Protein AF-0000000074477119 (afdb_homodimer)

InterPro domains:
  IPR021661 TRF2-interacting telomeric protein/Rap1, C-terminal [PF11626] (69-153)
  IPR038104 TRF2-interacting telomeric protein/Rap1, C-terminal domain superfamily [G3DSA:1.10.10.2170] (106-157)

pLDDT: mean 84.11, std 21.46, range [28.11, 98.75]

Organism: Cyberlindnera jadinii (strain ATCC 18201 / CBS 1600 / BCRC 20928 / JCM 3617 / NBRC 0987 / NRRL Y-1542) (NCBI:txid983966)

Secondary structure (DSSP, 8-state):
-HHHHHHHHHHHHHHTT----GGGG--S--B-GGGGGSSSGGGHHHHHHHHHTT---GGGHHHHHHHIIIII-B-HHHHHHHHHHTTT-GGGHHHHHHHHHHH--SSPSSBTTB--HHHHHHHHHHHTT-HHHHHHHHHHH-HHHHHHHHHHHHGGG-/-HHHHHHHHHHHHHHTT--S-GGGG--S--B-GGGGGSSSGGGHHHHHHHHHTT---GGGHHHHHHHIIIII-B-HHHHHHHHHHTTT-GGGHHHHHHHHHHH--SSPSSBTTB--HHHHHHHHHHHTT-HHHHHHHHHHH-HHHHHHHHHHHHGGG-

Foldseek 3Di:
DVVQQLVLLLVLCVVVLVLDPLVNLDDPQFFAPLCVVDVVSLCLLVVLQVLLVVDAGSVCLVVSLVCCCPNNGTHSSNSSSQCLQLSRPSNCSSVQVNQCVVPVDVRDPLAARGHDPVLVVLLVVVVVPDPVSVVVNCVRHNDVSSVSNVVSNVVSVD/DVVQQLVLLLVCCVVVLVLPPLVVLDDPQFFAPLCVVDVVSLCLLVVLQVLLVVDAGSVCLVVSLVCCCPNNGTHSSNSSSQCLQLSRPSNCSSVQVNQCVVPVDVRDPLAARGHDPVLVVLLVVVVVPDPVSVVVNCVRHNDVSSVSNVVSNVVSVD

Solvent-accessible surface area (backbone atoms only — not comparable to full-atom values): 16432 Å² total; per-residue (Å²): 115,71,63,61,47,30,50,19,24,47,46,18,40,57,66,46,77,53,48,50,60,60,80,72,34,68,59,60,43,42,33,31,59,60,33,40,61,32,82,62,58,73,52,40,37,56,54,44,46,53,58,58,64,67,64,70,57,20,86,29,41,64,58,49,34,48,44,37,30,74,73,47,8,31,26,55,60,33,41,52,40,49,40,59,29,29,61,30,45,56,85,48,49,34,57,47,54,50,45,21,66,73,64,34,36,86,61,41,75,94,40,68,55,39,52,37,72,67,52,52,53,31,49,52,41,24,75,74,65,36,62,69,34,38,52,50,49,35,71,54,44,31,66,69,49,50,53,49,47,52,52,60,59,50,71,43,68,108,116,69,64,62,46,31,49,18,26,47,45,17,41,56,66,46,75,60,41,58,56,64,79,70,39,68,57,64,44,42,32,30,60,60,33,41,61,31,82,63,56,73,52,40,37,59,53,45,46,55,59,58,64,67,63,70,56,19,87,30,41,62,57,49,35,48,45,38,29,75,74,46,7,32,27,53,62,35,41,52,41,50,39,60,29,27,61,30,45,58,85,46,48,35,57,46,53,50,46,20,65,72,62,34,36,85,62,40,73,94,38,68,55,40,53,36,71,66,53,52,52,30,48,51,41,23,75,74,64,35,63,70,34,39,52,52,50,36,72,53,43,31,63,70,48,50,52,49,48,51,52,57,59,52,70,36,69,109

Structure (mmCIF, N/CA/C/O backbone):
data_AF-0000000074477119-model_v1
#
loop_
_entity.id
_entity.type
_entity.pdbx_description
1 polymer 'TRF2-interacting telomeric protein/Rap1 C-terminal domain-containing protein'
#
loop_
_atom_site.group_PDB
_atom_site.id
_atom_site.type_symbol
_atom_site.label_atom_id
_atom_site.label_alt_id
_atom_site.label_comp_id
_atom_site.label_asym_id
_atom_site.label_entity_id
_atom_site.label_seq_id
_atom_site.pdbx_PDB_ins_code
_atom_site.Cartn_x
_atom_site.Cartn_y
_atom_site.Cartn_z
_atom_site.occupancy
_atom_site.B_iso_or_equiv
_atom_site.auth_seq_id
_atom_site.auth_comp_id
_atom_site.auth_asym_id
_atom_site.auth_atom_id
_atom_site.pdbx_PDB_model_num
ATOM 1 N N . MET A 1 1 ? 17.062 -28.344 -11.5 1 28.52 1 MET A N 1
ATOM 2 C CA . MET A 1 1 ? 17.297 -27.094 -10.781 1 28.52 1 MET A CA 1
ATOM 3 C C . MET A 1 1 ? 15.984 -26.531 -10.227 1 28.52 1 MET A C 1
ATOM 5 O O . MET A 1 1 ? 15.969 -25.906 -9.164 1 28.52 1 MET A O 1
ATOM 9 N N . LEU A 1 2 ? 14.891 -26.828 -11.062 1 38.16 2 LEU A N 1
ATOM 10 C CA . LEU A 1 2 ? 13.516 -26.469 -10.711 1 38.16 2 LEU A CA 1
ATOM 11 C C . LEU A 1 2 ? 13.07 -27.188 -9.453 1 38.16 2 LEU A C 1
ATOM 13 O O . LEU A 1 2 ? 12.344 -26.625 -8.625 1 38.16 2 LEU A O 1
ATOM 17 N N . GLU A 1 3 ? 13.562 -28.375 -9.32 1 39.34 3 GLU A N 1
ATOM 18 C CA . GLU A 1 3 ? 13.109 -29.266 -8.258 1 39.34 3 GLU A CA 1
ATOM 19 C C . GLU A 1 3 ? 13.547 -28.75 -6.887 1 39.34 3 GLU A C 1
ATOM 21 O O . GLU A 1 3 ? 12.781 -28.797 -5.926 1 39.34 3 GLU A O 1
ATOM 26 N N . SER A 1 4 ? 14.781 -28.438 -6.863 1 42.06 4 SER A N 1
ATOM 27 C CA . SER A 1 4 ? 15.398 -28.141 -5.578 1 42.06 4 SER A CA 1
ATOM 28 C C . SER A 1 4 ? 14.867 -26.812 -5.016 1 42.06 4 SER A C 1
ATOM 30 O O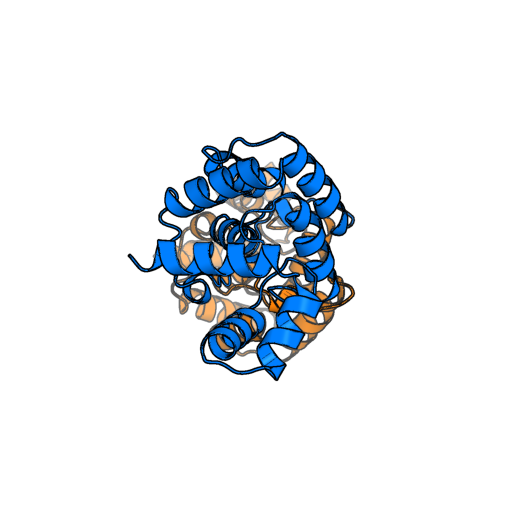 . SER A 1 4 ? 14.625 -26.703 -3.814 1 42.06 4 SER A O 1
ATOM 32 N N . GLN A 1 5 ? 14.672 -25.891 -5.871 1 39.31 5 GLN A N 1
ATOM 33 C CA . GLN A 1 5 ? 14.242 -24.578 -5.422 1 39.31 5 GLN A CA 1
ATOM 34 C C . GLN A 1 5 ? 12.781 -24.578 -5 1 39.31 5 GLN A C 1
ATOM 36 O O . GLN A 1 5 ? 12.406 -23.922 -4.023 1 39.31 5 GLN A O 1
ATOM 41 N N . ALA A 1 6 ? 11.969 -25.438 -5.691 1 41.75 6 ALA A N 1
ATOM 42 C CA . ALA A 1 6 ? 10.562 -25.625 -5.328 1 41.75 6 ALA A CA 1
ATOM 43 C C . ALA A 1 6 ? 10.43 -26.234 -3.936 1 41.75 6 ALA A C 1
ATOM 45 O O . ALA A 1 6 ? 9.609 -25.781 -3.133 1 41.75 6 ALA A O 1
ATOM 46 N N . ALA A 1 7 ? 11.25 -27.266 -3.734 1 43.31 7 ALA A N 1
ATOM 47 C CA . ALA A 1 7 ? 11.164 -27.922 -2.432 1 43.31 7 ALA A CA 1
ATOM 48 C C . ALA A 1 7 ? 11.453 -26.938 -1.303 1 43.31 7 ALA A C 1
ATOM 50 O O . ALA A 1 7 ? 10.781 -26.953 -0.266 1 43.31 7 ALA A O 1
ATOM 51 N N . ALA A 1 8 ? 12.461 -26.172 -1.535 1 41.69 8 ALA A N 1
ATOM 52 C CA . ALA A 1 8 ? 12.844 -25.188 -0.526 1 41.69 8 ALA A CA 1
ATOM 53 C C . ALA A 1 8 ? 11.75 -24.125 -0.358 1 41.69 8 ALA A C 1
ATOM 55 O O . ALA A 1 8 ? 11.461 -23.703 0.762 1 41.69 8 ALA A O 1
ATOM 56 N N . ALA A 1 9 ? 11.148 -23.766 -1.444 1 43.78 9 ALA A N 1
ATOM 57 C CA . ALA A 1 9 ? 10.023 -22.828 -1.396 1 43.78 9 ALA A CA 1
ATOM 58 C C . ALA A 1 9 ? 8.836 -23.438 -0.649 1 43.78 9 ALA A C 1
ATOM 60 O O . ALA A 1 9 ? 8.195 -22.766 0.162 1 43.78 9 ALA A O 1
ATOM 61 N N . VAL A 1 10 ? 8.602 -24.734 -0.891 1 45.72 10 VAL A N 1
ATOM 62 C CA . VAL A 1 10 ? 7.559 -25.469 -0.189 1 45.72 10 VAL A CA 1
ATOM 63 C C . VAL A 1 10 ? 7.875 -25.531 1.304 1 45.72 10 VAL A C 1
ATOM 65 O O . VAL A 1 10 ? 6.996 -25.312 2.141 1 45.72 10 VAL A O 1
ATOM 68 N N . ALA A 1 11 ? 9.07 -25.859 1.501 1 44.16 11 ALA A N 1
ATOM 69 C CA . ALA A 1 11 ? 9.477 -25.969 2.9 1 44.16 11 ALA A CA 1
ATOM 70 C C . ALA A 1 11 ? 9.391 -24.609 3.59 1 44.16 11 ALA A C 1
ATOM 72 O O . ALA A 1 11 ? 8.953 -24.5 4.738 1 44.16 11 ALA A O 1
ATOM 73 N N . ALA A 1 12 ? 9.867 -23.656 2.938 1 43.25 12 ALA A N 1
ATOM 74 C CA . ALA A 1 12 ? 9.797 -22.312 3.512 1 43.25 12 ALA A CA 1
ATOM 75 C C . ALA A 1 12 ? 8.352 -21.875 3.695 1 43.25 12 ALA A C 1
ATOM 77 O O . ALA A 1 12 ? 8 -21.281 4.723 1 43.25 12 ALA A O 1
ATOM 78 N N . ALA A 1 13 ? 7.484 -22.125 2.635 1 44.94 13 ALA A N 1
ATOM 79 C CA . ALA A 1 13 ? 6.055 -21.891 2.812 1 44.94 13 ALA A CA 1
ATOM 80 C C . ALA A 1 13 ? 5.5 -22.75 3.941 1 44.94 13 ALA A C 1
ATOM 82 O O . ALA A 1 13 ? 4.656 -22.297 4.719 1 44.94 13 ALA A O 1
ATOM 83 N N . SER A 1 14 ? 5.926 -24 3.992 1 40.66 14 SER A N 1
ATOM 84 C CA . SER A 1 14 ? 5.484 -24.891 5.059 1 40.66 14 SER A CA 1
ATOM 85 C C . SER A 1 14 ? 5.957 -24.391 6.422 1 40.66 14 SER A C 1
ATOM 87 O O . SER A 1 14 ? 5.254 -24.562 7.422 1 40.66 14 SER A O 1
ATOM 89 N N . ALA A 1 15 ? 7.207 -24.156 6.383 1 42 15 ALA A N 1
ATOM 90 C CA . ALA A 1 15 ? 7.699 -23.734 7.691 1 42 15 ALA A CA 1
ATOM 91 C C . ALA A 1 15 ? 7.023 -22.453 8.148 1 42 15 ALA A C 1
ATOM 93 O O . ALA A 1 15 ? 6.875 -22.219 9.352 1 42 15 ALA A O 1
ATOM 94 N N . SER A 1 16 ? 6.926 -21.531 7.25 1 40.97 16 SER A N 1
ATOM 95 C CA . SER A 1 16 ? 6.16 -20.344 7.625 1 40.97 16 SER A CA 1
ATOM 96 C C . SER A 1 16 ? 4.66 -20.641 7.629 1 40.97 16 SER A C 1
ATOM 98 O O . SER A 1 16 ? 4.156 -21.328 6.738 1 40.97 16 SER A O 1
ATOM 100 N N . ASN A 1 17 ? 4.184 -21.328 8.703 1 39.97 17 ASN A N 1
ATOM 101 C CA . ASN A 1 17 ? 2.762 -21.625 8.867 1 39.97 17 ASN A CA 1
ATOM 102 C C . ASN A 1 17 ? 1.923 -20.984 7.773 1 39.97 17 ASN A C 1
ATOM 104 O O . ASN A 1 17 ? 0.899 -20.359 8.062 1 39.97 17 ASN A O 1
ATOM 108 N N . ILE A 1 18 ? 2.514 -20.766 6.797 1 43.56 18 ILE A N 1
ATOM 109 C CA . ILE A 1 18 ? 1.783 -20.219 5.656 1 43.56 18 ILE A CA 1
ATOM 110 C C . ILE A 1 18 ? 0.722 -21.219 5.199 1 43.56 18 ILE A C 1
ATOM 112 O O . ILE A 1 18 ? 0.972 -22.047 4.312 1 43.56 18 ILE A O 1
ATOM 116 N N . HIS A 1 19 ? 0.303 -22.172 5.984 1 42 19 HIS A N 1
ATOM 117 C CA . HIS A 1 19 ? -0.813 -23.016 5.578 1 42 19 HIS A CA 1
ATOM 118 C C . HIS A 1 19 ? -1.958 -22.172 5.012 1 42 19 HIS A C 1
ATOM 120 O O . HIS A 1 19 ? -2.99 -22.016 5.664 1 42 19 HIS A O 1
ATOM 126 N N . PRO A 1 20 ? -1.733 -21.062 4.52 1 38.53 20 PRO A N 1
ATOM 127 C CA . PRO A 1 20 ? -2.93 -20.219 4.52 1 38.53 20 PRO A CA 1
ATOM 128 C C . PRO A 1 20 ? -4.031 -20.75 3.605 1 38.53 20 PRO A C 1
ATOM 130 O O . PRO A 1 20 ? -3.738 -21.359 2.572 1 38.53 20 PRO A O 1
ATOM 133 N N . ASN A 1 21 ? -5.125 -21.312 3.971 1 44.22 21 ASN A N 1
ATOM 134 C CA . ASN A 1 21 ? -6.242 -20.938 3.111 1 44.22 21 ASN A CA 1
ATOM 135 C C . ASN A 1 21 ? -5.941 -19.672 2.326 1 44.22 21 ASN A C 1
ATOM 137 O O . ASN A 1 21 ? -5.902 -18.578 2.896 1 44.22 21 ASN A O 1
ATOM 141 N N . ILE A 1 22 ? -5.098 -19.875 1.191 1 51.75 22 ILE A N 1
ATOM 142 C CA . ILE A 1 22 ? -4.641 -18.812 0.307 1 51.75 22 ILE A CA 1
ATOM 143 C C . ILE A 1 22 ? -5.637 -17.656 0.329 1 51.75 22 ILE A C 1
ATOM 145 O O . ILE A 1 22 ? -5.242 -16.5 0.371 1 51.75 22 ILE A O 1
ATOM 149 N N . GLU A 1 23 ? -6.938 -18.156 0.233 1 50.12 23 GLU A N 1
ATOM 150 C CA . GLU A 1 23 ? -7.938 -17.094 0.237 1 50.12 23 GLU A CA 1
ATOM 151 C C . GLU A 1 23 ? -7.816 -16.234 1.486 1 50.12 23 GLU A C 1
ATOM 153 O O . GLU A 1 23 ? -8.062 -15.023 1.437 1 50.12 23 GLU A O 1
ATOM 158 N N . ASN A 1 24 ? -7.301 -17 2.506 1 50.72 24 ASN A N 1
ATOM 159 C CA . ASN A 1 24 ? -7.195 -16.297 3.783 1 50.72 24 ASN A CA 1
ATOM 160 C C . ASN A 1 24 ? -5.973 -15.383 3.822 1 50.72 24 ASN A C 1
ATOM 162 O O . ASN A 1 24 ? -5.785 -14.633 4.781 1 50.72 24 ASN A O 1
ATOM 166 N N . GLN A 1 25 ? -5.238 -15.453 2.643 1 55.62 25 GLN A N 1
ATOM 167 C CA . GLN A 1 25 ? -4.008 -14.672 2.674 1 55.62 25 GLN A CA 1
ATOM 168 C C . GLN A 1 25 ? -4.168 -13.359 1.918 1 55.62 25 GLN A C 1
ATOM 170 O O . GLN A 1 25 ? -3.297 -12.492 1.977 1 55.62 25 GLN A O 1
ATOM 175 N N . LEU A 1 26 ? -5.309 -13.266 1.291 1 62.62 26 LEU A N 1
ATOM 176 C CA . LEU A 1 26 ? -5.512 -11.977 0.634 1 62.62 26 LEU A CA 1
ATOM 177 C C . LEU A 1 26 ? -5.574 -10.844 1.658 1 62.62 26 LEU A C 1
ATOM 179 O O . LEU A 1 26 ? -6.207 -10.984 2.707 1 62.62 26 LEU A O 1
ATOM 183 N N . THR A 1 27 ? -4.613 -10.023 1.557 1 75.62 27 THR A N 1
ATOM 184 C CA . THR A 1 27 ? -4.559 -8.883 2.463 1 75.62 27 THR A CA 1
ATOM 185 C C . THR A 1 27 ? -4.828 -7.582 1.71 1 75.62 27 THR A C 1
ATOM 187 O O . THR A 1 27 ? -4.578 -7.492 0.506 1 75.62 27 THR A O 1
ATOM 190 N N . ASP A 1 28 ? -5.402 -6.746 2.486 1 87.69 28 ASP A N 1
ATOM 191 C CA . ASP A 1 28 ? -5.605 -5.414 1.926 1 87.69 28 ASP A CA 1
ATOM 192 C C . ASP A 1 28 ? -4.371 -4.535 2.137 1 87.69 28 ASP A C 1
ATOM 194 O O . ASP A 1 28 ? -4.254 -3.467 1.535 1 87.69 28 ASP A O 1
ATOM 198 N N . ASP A 1 29 ? -3.428 -5.074 2.92 1 90.25 29 ASP A N 1
ATOM 199 C CA . ASP A 1 29 ? -2.17 -4.371 3.146 1 90.25 29 ASP A CA 1
ATOM 200 C C . ASP A 1 29 ? -1.085 -4.863 2.189 1 90.25 29 ASP A C 1
ATOM 202 O O . ASP A 1 29 ? -0.55 -5.961 2.361 1 90.25 29 ASP A O 1
ATOM 206 N N . LEU A 1 30 ? -0.78 -4.047 1.267 1 96.38 30 LEU A N 1
ATOM 207 C CA . LEU A 1 30 ? 0.032 -4.547 0.163 1 96.38 30 LEU A CA 1
ATOM 208 C C . LEU A 1 30 ? 1.459 -4.02 0.254 1 96.38 30 LEU A C 1
ATOM 210 O O . LEU A 1 30 ? 2.418 -4.781 0.126 1 96.38 30 LEU A O 1
ATOM 214 N N . VAL A 1 31 ? 1.533 -2.723 0.583 1 97.62 31 VAL A N 1
ATOM 215 C CA . VAL A 1 31 ? 2.852 -2.111 0.456 1 97.62 31 VAL A CA 1
ATOM 216 C C . VAL A 1 31 ? 3.055 -1.082 1.565 1 97.62 31 VAL A C 1
ATOM 218 O O . VAL A 1 31 ? 2.086 -0.594 2.152 1 97.62 31 VAL A O 1
ATOM 221 N N . THR A 1 32 ? 4.301 -0.834 1.839 1 96.88 32 THR A N 1
ATOM 222 C CA . THR A 1 32 ? 4.699 0.184 2.805 1 96.88 32 THR A CA 1
ATOM 223 C C . THR A 1 32 ? 5.156 1.455 2.096 1 96.88 32 THR A C 1
ATOM 225 O O . THR A 1 32 ? 5.148 1.522 0.865 1 96.88 32 THR A O 1
ATOM 228 N N . GLN A 1 33 ? 5.523 2.396 2.875 1 96.38 33 GLN A N 1
ATOM 229 C CA . GLN A 1 33 ? 6.066 3.648 2.355 1 96.38 33 GLN A CA 1
ATOM 230 C C . GLN A 1 33 ? 7.289 3.395 1.479 1 96.38 33 GLN A C 1
ATOM 232 O O . GLN A 1 33 ? 7.504 4.094 0.486 1 96.38 33 GLN A O 1
ATOM 237 N N . LYS A 1 34 ? 8.156 2.471 1.865 1 97.19 34 LYS A N 1
ATOM 238 C CA . LYS A 1 34 ? 9.367 2.113 1.134 1 97.19 34 LYS A CA 1
ATOM 239 C C . LYS A 1 34 ? 9.062 1.842 -0.337 1 97.19 34 LYS A C 1
ATOM 241 O O . LYS A 1 34 ? 9.859 2.184 -1.215 1 97.19 34 LYS A O 1
ATOM 246 N N . PHE A 1 35 ? 7.91 1.286 -0.611 1 98.38 35 PHE A N 1
ATOM 247 C CA . PHE A 1 35 ? 7.488 0.939 -1.963 1 98.38 35 PHE A CA 1
ATOM 248 C C . PHE A 1 35 ? 7.398 2.184 -2.838 1 98.38 35 PHE A C 1
ATOM 250 O O . PHE A 1 35 ? 7.742 2.143 -4.023 1 98.38 35 PHE A O 1
ATOM 257 N N . PHE A 1 36 ? 7.062 3.281 -2.279 1 97.56 36 PHE A N 1
ATOM 258 C CA . PHE A 1 36 ? 6.801 4.504 -3.029 1 97.56 36 PHE A CA 1
ATOM 259 C C . PHE A 1 36 ? 8.07 5.34 -3.16 1 97.56 36 PHE A C 1
ATOM 261 O O . PHE A 1 36 ? 8.047 6.418 -3.756 1 97.56 36 PHE A O 1
ATOM 268 N N . GLU A 1 37 ? 9.195 4.836 -2.629 1 97.81 37 GLU A N 1
ATOM 269 C CA . GLU A 1 37 ? 10.477 5.516 -2.799 1 97.81 37 GLU A CA 1
ATOM 270 C C . GLU A 1 37 ? 11.031 5.293 -4.199 1 97.81 37 GLU A C 1
ATOM 272 O O . GLU A 1 37 ? 11.945 6.004 -4.629 1 97.81 37 GLU A O 1
ATOM 277 N N . PHE A 1 38 ? 10.492 4.367 -4.863 1 97.75 38 PHE A N 1
ATOM 278 C CA . PHE A 1 38 ? 10.969 4.078 -6.211 1 97.75 38 PHE A CA 1
ATOM 279 C C . PHE A 1 38 ? 10.352 5.031 -7.223 1 97.75 38 PHE A C 1
ATOM 281 O O . PHE A 1 38 ? 9.125 5.129 -7.32 1 97.75 38 PHE A O 1
ATOM 288 N N . HIS A 1 39 ? 11.242 5.676 -7.996 1 94.69 39 HIS A N 1
ATOM 289 C CA . HIS A 1 39 ? 10.812 6.652 -8.984 1 94.69 39 HIS A CA 1
ATOM 290 C C . HIS A 1 39 ? 11.609 6.523 -10.281 1 94.69 39 HIS A C 1
ATOM 292 O O . HIS A 1 39 ? 12.828 6.719 -10.281 1 94.69 39 HIS A O 1
ATOM 298 N N . PRO A 1 40 ? 10.828 6.188 -11.359 1 95.44 40 PRO A N 1
ATOM 299 C CA . PRO A 1 40 ? 9.422 5.816 -11.469 1 95.44 40 PRO A CA 1
ATOM 300 C C . PRO A 1 40 ? 9.078 4.539 -10.711 1 95.44 40 PRO A C 1
ATOM 302 O O . PRO A 1 40 ? 9.961 3.713 -10.453 1 95.44 40 PRO A O 1
ATOM 305 N N . LEU A 1 41 ? 7.801 4.383 -10.289 1 96.44 41 LEU A N 1
ATOM 306 C CA . LEU A 1 41 ? 7.371 3.324 -9.383 1 96.44 41 LEU A CA 1
ATOM 307 C C . LEU A 1 41 ? 7.754 1.952 -9.922 1 96.44 41 LEU A C 1
ATOM 309 O O . LEU A 1 41 ? 8.094 1.048 -9.156 1 96.44 41 LEU A O 1
ATOM 313 N N . ASN A 1 42 ? 7.734 1.803 -11.219 1 96.81 42 ASN A N 1
ATOM 314 C CA . ASN A 1 42 ? 7.984 0.5 -11.828 1 96.81 42 ASN A CA 1
ATOM 315 C C . ASN A 1 42 ? 9.422 0.046 -11.609 1 96.81 42 ASN A C 1
ATOM 317 O O . ASN A 1 42 ? 9.75 -1.122 -11.828 1 96.81 42 ASN A O 1
ATOM 321 N N . THR A 1 43 ? 10.328 0.931 -11.141 1 98.38 43 THR A N 1
ATOM 322 C CA . THR A 1 43 ? 11.711 0.542 -10.891 1 98.38 43 THR A CA 1
ATOM 323 C C . THR A 1 43 ? 11.805 -0.393 -9.688 1 98.38 43 THR A C 1
ATOM 325 O O . THR A 1 43 ? 12.836 -1.024 -9.469 1 98.38 43 THR A O 1
ATOM 328 N N . VAL A 1 44 ? 10.703 -0.514 -8.906 1 98.69 44 VAL A N 1
ATOM 329 C CA . VAL A 1 44 ? 10.688 -1.477 -7.809 1 98.69 44 VAL A CA 1
ATOM 330 C C . VAL A 1 44 ? 10.891 -2.887 -8.359 1 98.69 44 VAL A C 1
ATOM 332 O O . VAL A 1 44 ? 11.453 -3.748 -7.676 1 98.69 44 VAL A O 1
ATOM 335 N N . VAL A 1 45 ? 10.469 -3.125 -9.609 1 98.75 45 VAL A N 1
ATOM 336 C CA . VAL A 1 45 ? 10.594 -4.434 -10.242 1 98.75 45 VAL A CA 1
ATOM 337 C C . VAL A 1 45 ? 12.07 -4.801 -10.375 1 98.75 45 VAL A C 1
ATOM 339 O O . VAL A 1 45 ? 12.453 -5.953 -10.141 1 98.75 45 VAL A O 1
ATOM 342 N N . ASP A 1 4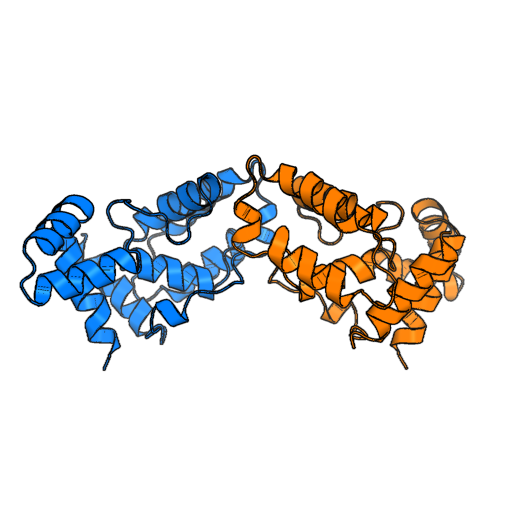6 ? 12.906 -3.812 -10.68 1 98.62 46 ASP A N 1
ATOM 343 C CA . ASP A 1 46 ? 14.344 -4.039 -10.75 1 98.62 46 ASP A CA 1
ATOM 344 C C . ASP A 1 46 ? 14.906 -4.426 -9.383 1 98.62 46 ASP A C 1
ATOM 346 O O . ASP A 1 46 ? 15.742 -5.32 -9.281 1 98.62 46 ASP A O 1
ATOM 350 N N . LYS A 1 47 ? 14.453 -3.709 -8.352 1 98.62 47 LYS A N 1
ATOM 351 C CA . LYS A 1 47 ? 14.875 -4.035 -6.996 1 98.62 47 LYS A CA 1
ATOM 352 C C . LYS A 1 47 ? 14.469 -5.457 -6.621 1 98.62 47 LYS A C 1
ATOM 354 O O . LYS A 1 47 ? 15.258 -6.191 -6.016 1 98.62 47 LYS A O 1
ATOM 359 N N . ILE A 1 48 ? 13.266 -5.891 -7.023 1 98.38 48 ILE A N 1
ATOM 360 C CA . ILE A 1 48 ? 12.766 -7.219 -6.707 1 98.38 48 ILE A CA 1
ATOM 361 C C . ILE A 1 48 ? 13.547 -8.273 -7.488 1 98.38 48 ILE A C 1
ATOM 363 O O . ILE A 1 48 ? 13.867 -9.336 -6.961 1 98.38 48 ILE A O 1
ATOM 367 N N . ARG A 1 49 ? 13.914 -7.949 -8.711 1 97.94 49 ARG A N 1
ATOM 368 C CA . ARG A 1 49 ? 14.766 -8.844 -9.484 1 97.94 49 ARG A CA 1
ATOM 369 C C . ARG A 1 49 ? 16.109 -9.055 -8.789 1 97.94 49 ARG A C 1
ATOM 371 O O . ARG A 1 49 ? 16.609 -10.172 -8.727 1 97.94 49 ARG A O 1
ATOM 378 N N . GLU A 1 50 ? 16.625 -7.984 -8.289 1 97.88 50 GLU A N 1
ATOM 379 C CA . GLU A 1 50 ? 17.875 -8.062 -7.543 1 97.88 50 GLU A CA 1
ATOM 380 C C . GLU A 1 50 ? 17.734 -8.938 -6.301 1 97.88 50 GLU A C 1
ATOM 382 O O . GLU A 1 50 ? 18.594 -9.766 -6.016 1 97.88 50 GLU A O 1
ATOM 387 N N . ILE A 1 51 ? 16.641 -8.742 -5.539 1 96.94 51 ILE A N 1
ATOM 388 C CA . ILE A 1 51 ? 16.406 -9.477 -4.301 1 96.94 51 ILE A CA 1
ATOM 389 C C . ILE A 1 51 ? 16.281 -10.969 -4.594 1 96.94 51 ILE A C 1
ATOM 391 O O . ILE A 1 51 ? 16.938 -11.789 -3.943 1 96.94 51 ILE A O 1
ATOM 395 N N . VAL A 1 52 ? 15.484 -11.289 -5.578 1 94.75 52 VAL A N 1
ATOM 396 C CA . VAL A 1 52 ? 15.227 -12.688 -5.902 1 94.75 52 VAL A CA 1
ATOM 397 C C . VAL A 1 52 ? 16.5 -13.336 -6.43 1 94.75 52 VAL A C 1
ATOM 399 O O . VAL A 1 52 ? 16.672 -14.555 -6.316 1 94.75 52 VAL A O 1
ATOM 402 N N . GLY A 1 53 ? 17.391 -12.539 -6.957 1 93 53 GLY A N 1
ATOM 403 C CA . GLY A 1 53 ? 18.641 -13.031 -7.52 1 93 53 GLY A CA 1
ATOM 404 C C . GLY A 1 53 ? 19.656 -13.414 -6.465 1 93 53 GLY A C 1
ATOM 405 O O . GLY A 1 53 ? 20.672 -14.039 -6.777 1 93 53 GLY A O 1
ATOM 406 N N . ARG A 1 54 ? 19.516 -13.039 -5.164 1 90.31 54 ARG A N 1
ATOM 407 C CA . ARG A 1 54 ? 20.453 -13.344 -4.082 1 90.31 54 ARG A CA 1
ATOM 408 C C . ARG A 1 54 ? 20.422 -14.836 -3.742 1 90.31 54 ARG A C 1
ATOM 410 O O . ARG A 1 54 ? 21.266 -15.312 -2.98 1 90.31 54 ARG A O 1
ATOM 417 N N . ASN A 1 55 ? 19.812 -15.664 -4.426 1 73.19 55 ASN A N 1
ATOM 418 C CA . ASN A 1 55 ? 19.75 -17.109 -4.254 1 73.19 55 ASN A CA 1
ATOM 419 C C . ASN A 1 55 ? 19.375 -17.5 -2.826 1 73.19 55 ASN A C 1
ATOM 421 O O . ASN A 1 55 ? 20.234 -17.891 -2.039 1 73.19 55 ASN A O 1
ATOM 425 N N . PHE A 1 56 ? 18.234 -17.312 -2.479 1 68.81 56 PHE A N 1
ATOM 426 C CA . PHE A 1 56 ? 17.734 -17.703 -1.164 1 68.81 56 PHE A CA 1
ATOM 427 C C . PHE A 1 56 ? 17.5 -19.203 -1.104 1 68.81 56 PHE A C 1
ATOM 429 O O . PHE A 1 56 ? 17.016 -19.797 -2.072 1 68.81 56 PHE A O 1
ATOM 436 N N . ALA A 1 57 ? 18.25 -19.844 -0.175 1 57.34 57 ALA A N 1
ATOM 437 C CA . ALA A 1 57 ? 17.906 -21.234 0.041 1 57.34 57 ALA A CA 1
ATOM 438 C C . ALA A 1 57 ? 16.484 -21.359 0.598 1 57.34 57 ALA A C 1
ATOM 440 O O . ALA A 1 57 ? 15.945 -20.406 1.16 1 57.34 57 ALA A O 1
ATOM 441 N N . SER A 1 58 ? 15.625 -22.406 0.196 1 53.44 58 SER A N 1
ATOM 442 C CA . SER A 1 58 ? 14.227 -22.672 0.529 1 53.44 58 SER A CA 1
ATOM 443 C C . SER A 1 58 ? 13.93 -22.312 1.98 1 53.44 58 SER A C 1
ATOM 445 O O . SER A 1 58 ? 12.883 -21.734 2.277 1 53.44 58 SER A O 1
ATOM 447 N N . GLU A 1 59 ? 14.977 -22.688 2.908 1 53.5 59 GLU A N 1
ATOM 448 C CA . GLU A 1 59 ? 14.867 -22.453 4.344 1 53.5 59 GLU A CA 1
ATOM 449 C C . GLU A 1 59 ? 14.891 -20.953 4.66 1 53.5 59 GLU A C 1
ATOM 451 O O . GLU A 1 59 ? 14.555 -20.547 5.773 1 53.5 59 GLU A O 1
ATOM 456 N N . GLU A 1 60 ? 14.992 -20.266 3.473 1 67.81 60 GLU A N 1
ATOM 457 C CA . GLU A 1 60 ? 15.281 -18.844 3.734 1 67.81 60 GLU A CA 1
ATOM 458 C C . GLU A 1 60 ? 14.156 -17.953 3.229 1 67.81 60 GLU A C 1
ATOM 460 O O . GLU A 1 60 ? 14.398 -16.828 2.787 1 67.81 60 GLU A O 1
ATOM 465 N N . ALA A 1 61 ? 12.906 -18.562 3.244 1 76.19 61 ALA A N 1
ATOM 466 C CA . ALA A 1 61 ? 11.719 -17.797 2.863 1 76.19 61 ALA A CA 1
ATOM 467 C C . ALA A 1 61 ? 11.578 -16.547 3.73 1 76.19 61 ALA A C 1
ATOM 469 O O . ALA A 1 61 ? 11.227 -15.477 3.23 1 76.19 61 ALA A O 1
ATOM 470 N N . GLU A 1 62 ? 12 -16.75 4.926 1 85.19 62 GLU A N 1
ATOM 471 C CA . GLU A 1 62 ? 11.891 -15.617 5.84 1 85.19 62 GLU A CA 1
ATOM 472 C C . GLU A 1 62 ? 12.828 -14.484 5.438 1 85.19 62 GLU A C 1
ATOM 474 O O . GLU A 1 62 ? 12.461 -13.312 5.512 1 85.19 62 GLU A O 1
ATOM 479 N N . GLU A 1 63 ? 13.992 -14.898 5 1 90.44 63 GLU A N 1
ATOM 480 C CA . GLU A 1 63 ? 14.945 -13.891 4.559 1 90.44 63 GLU A CA 1
ATOM 481 C C . GLU A 1 63 ? 14.445 -13.156 3.316 1 90.44 63 GLU A C 1
ATOM 483 O O . GLU A 1 63 ? 14.594 -11.938 3.207 1 90.44 63 GLU A O 1
ATOM 488 N N . LEU A 1 64 ? 13.836 -13.906 2.457 1 93.12 64 LEU A N 1
ATOM 489 C CA . LEU A 1 64 ? 13.281 -13.312 1.247 1 93.12 64 LEU A CA 1
ATOM 490 C C . LEU A 1 64 ? 12.141 -12.352 1.588 1 93.12 64 LEU A C 1
ATOM 492 O O . LEU A 1 64 ? 12.117 -11.219 1.114 1 93.12 64 LEU A O 1
ATOM 496 N N . ILE A 1 65 ? 11.273 -12.828 2.451 1 94.06 65 ILE A N 1
ATOM 497 C CA . ILE A 1 65 ? 10.117 -12.031 2.85 1 94.06 65 ILE A CA 1
ATOM 498 C C . ILE A 1 65 ? 10.586 -10.75 3.533 1 94.06 65 ILE A C 1
ATOM 500 O O . ILE A 1 65 ? 10.062 -9.664 3.262 1 94.06 65 ILE A O 1
ATOM 504 N N . ASN A 1 66 ? 11.578 -10.891 4.332 1 95 66 ASN A N 1
ATOM 505 C CA . ASN A 1 66 ? 12.125 -9.727 5.016 1 95 66 ASN A CA 1
ATOM 506 C C . ASN A 1 66 ? 12.781 -8.758 4.039 1 95 66 ASN A C 1
ATOM 508 O O . ASN A 1 66 ? 12.672 -7.539 4.191 1 95 66 ASN A O 1
ATOM 512 N N . ALA A 1 67 ? 13.477 -9.328 3.078 1 95.88 67 ALA A N 1
ATOM 513 C CA . ALA A 1 67 ? 14.109 -8.484 2.072 1 95.88 67 ALA A CA 1
ATOM 514 C C . ALA A 1 67 ? 13.07 -7.75 1.23 1 95.88 67 ALA A C 1
ATOM 516 O O . ALA A 1 67 ? 13.211 -6.551 0.968 1 95.88 67 ALA A O 1
ATOM 517 N N . LEU A 1 68 ? 12.023 -8.453 0.831 1 97.56 68 LEU A N 1
ATOM 518 C CA . LEU A 1 68 ? 10.945 -7.82 0.081 1 97.56 68 LEU A CA 1
ATOM 519 C C . LEU A 1 68 ? 10.312 -6.699 0.89 1 97.56 68 LEU A C 1
ATOM 521 O O . LEU A 1 68 ? 10.023 -5.625 0.354 1 97.56 68 LEU A O 1
ATOM 525 N N . TYR A 1 69 ? 10.156 -6.941 2.125 1 96.94 69 TYR A N 1
ATOM 526 C CA . TYR A 1 69 ? 9.539 -5.965 3.018 1 96.94 69 TYR A CA 1
ATOM 527 C C . TYR A 1 69 ? 10.453 -4.758 3.213 1 96.94 69 TYR A C 1
ATOM 529 O O . TYR A 1 69 ? 10.047 -3.621 2.963 1 96.94 69 TYR A O 1
ATOM 537 N N . SER A 1 70 ? 11.703 -5 3.557 1 97.56 70 SER A N 1
ATOM 538 C CA . SER A 1 70 ? 12.586 -3.93 4.004 1 97.56 70 SER A CA 1
ATOM 539 C C . SER A 1 70 ? 13.195 -3.182 2.82 1 97.56 70 SER A C 1
ATOM 541 O O . SER A 1 70 ? 13.484 -1.988 2.916 1 97.56 70 SER A O 1
ATOM 543 N N . GLU A 1 71 ? 13.352 -3.875 1.702 1 98.12 71 GLU A N 1
ATOM 544 C CA . GLU A 1 71 ? 14.094 -3.244 0.616 1 98.12 71 GLU A CA 1
ATOM 545 C C . GLU A 1 71 ? 13.164 -2.811 -0.512 1 98.12 71 GLU A C 1
ATOM 547 O O . GLU A 1 71 ? 13.469 -1.871 -1.25 1 98.12 71 GLU A O 1
ATOM 552 N N . ALA A 1 72 ? 11.961 -3.486 -0.614 1 98.5 72 ALA A N 1
ATOM 553 C CA . ALA A 1 72 ? 11.086 -3.162 -1.736 1 98.5 72 ALA A CA 1
ATOM 554 C C . ALA A 1 72 ? 9.734 -2.654 -1.246 1 98.5 72 ALA A C 1
ATOM 556 O O . ALA A 1 72 ? 8.914 -2.174 -2.039 1 98.5 72 ALA A O 1
ATOM 557 N N . GLY A 1 73 ? 9.461 -2.783 0.032 1 98.06 73 GLY A N 1
ATOM 558 C CA . GLY A 1 73 ? 8.242 -2.238 0.6 1 98.06 73 GLY A CA 1
ATOM 559 C C . GLY A 1 73 ? 7.039 -3.15 0.422 1 98.06 73 GLY A C 1
ATOM 560 O O . GLY A 1 73 ? 5.895 -2.699 0.486 1 98.06 73 GLY A O 1
ATOM 561 N N . ILE A 1 74 ? 7.301 -4.406 0.12 1 97.81 74 ILE A N 1
ATOM 562 C CA . ILE A 1 74 ? 6.23 -5.391 0.031 1 97.81 74 ILE A CA 1
ATOM 563 C C . ILE A 1 74 ? 5.879 -5.898 1.429 1 97.81 74 ILE A C 1
ATOM 565 O O . ILE A 1 74 ? 6.746 -6.387 2.154 1 97.81 74 ILE A O 1
ATOM 569 N N . GLN A 1 75 ? 4.609 -5.734 1.804 1 95.94 75 GLN A N 1
ATOM 570 C CA . GLN A 1 75 ? 4.195 -6.238 3.109 1 95.94 75 GLN A CA 1
ATOM 571 C C . GLN A 1 75 ? 4.438 -7.738 3.225 1 95.94 75 GLN A C 1
ATOM 573 O O . GLN A 1 75 ? 4.32 -8.469 2.24 1 95.94 75 GLN A O 1
ATOM 578 N N . LYS A 1 76 ? 4.699 -8.18 4.402 1 93.19 76 LYS A N 1
ATOM 579 C CA . LYS A 1 76 ? 5.102 -9.57 4.613 1 93.19 76 LYS A CA 1
ATOM 580 C C . LYS A 1 76 ? 3.994 -10.531 4.184 1 93.19 76 LYS A C 1
ATOM 582 O O . LYS A 1 76 ? 4.246 -11.492 3.457 1 93.19 76 LYS A O 1
ATOM 587 N N . LYS A 1 77 ? 2.76 -10.211 4.609 1 92.31 77 LYS A N 1
ATOM 588 C CA . LYS A 1 77 ? 1.65 -11.078 4.242 1 92.31 77 LYS A CA 1
ATOM 589 C C . LYS A 1 77 ? 1.434 -11.086 2.73 1 92.31 77 LYS A C 1
ATOM 591 O O . LYS A 1 77 ? 1.093 -12.117 2.152 1 92.31 77 LYS A O 1
ATOM 596 N N . PHE A 1 78 ? 1.597 -9.945 2.09 1 95.06 78 PHE A N 1
ATOM 597 C CA . PHE A 1 78 ? 1.479 -9.875 0.639 1 95.06 78 PHE A CA 1
ATOM 598 C C . PHE A 1 78 ? 2.598 -10.656 -0.036 1 95.06 78 PHE A C 1
ATOM 600 O O . PHE A 1 78 ? 2.363 -11.367 -1.016 1 95.06 78 PHE A O 1
ATOM 607 N N . GLY A 1 79 ? 3.779 -10.531 0.47 1 94.62 79 GLY A N 1
ATOM 608 C CA . GLY A 1 79 ? 4.891 -11.328 -0.039 1 94.62 79 GLY A CA 1
ATOM 609 C C . GLY A 1 79 ? 4.645 -12.82 0.045 1 94.62 79 GLY A C 1
ATOM 610 O O . GLY A 1 79 ? 4.926 -13.555 -0.904 1 94.62 79 GLY A O 1
ATOM 611 N N . MET A 1 80 ? 4.137 -13.203 1.199 1 92.56 80 MET A N 1
ATOM 612 C CA . MET A 1 80 ? 3.818 -14.617 1.373 1 92.56 80 MET A CA 1
ATOM 613 C C . MET A 1 80 ? 2.768 -15.07 0.363 1 92.56 80 MET A C 1
ATOM 615 O O . MET A 1 80 ? 2.867 -16.156 -0.2 1 92.56 80 MET A O 1
ATOM 619 N N . PHE A 1 81 ? 1.814 -14.227 0.146 1 93.19 81 PHE A N 1
ATOM 620 C CA . PHE A 1 81 ? 0.764 -14.523 -0.821 1 93.19 81 PHE A CA 1
ATOM 621 C C . PHE A 1 81 ? 1.343 -14.664 -2.225 1 93.19 81 PHE A C 1
ATOM 623 O O . PHE A 1 81 ? 0.976 -15.57 -2.967 1 93.19 81 PHE A O 1
ATOM 630 N N . ILE A 1 82 ? 2.258 -13.758 -2.541 1 95.56 82 ILE A N 1
ATOM 631 C CA . ILE A 1 82 ? 2.887 -13.789 -3.855 1 95.56 82 ILE A CA 1
ATOM 632 C C . ILE A 1 82 ? 3.66 -15.094 -4.027 1 95.56 82 ILE A C 1
ATOM 634 O O . ILE A 1 82 ? 3.539 -15.766 -5.051 1 95.56 82 ILE A O 1
ATOM 638 N N . ILE A 1 83 ? 4.395 -15.406 -3.033 1 92.06 83 ILE A N 1
ATOM 639 C CA . ILE A 1 83 ? 5.203 -16.625 -3.086 1 92.06 83 ILE A CA 1
ATOM 640 C C . ILE A 1 83 ? 4.301 -17.844 -3.264 1 92.06 83 ILE A C 1
ATOM 642 O O . ILE A 1 83 ? 4.59 -18.719 -4.07 1 92.06 83 ILE A O 1
ATOM 646 N N . ALA A 1 84 ? 3.191 -17.875 -2.566 1 90.31 84 ALA A N 1
ATOM 647 C CA . ALA A 1 84 ? 2.24 -18.969 -2.699 1 90.31 84 ALA A CA 1
ATOM 648 C C . ALA A 1 84 ? 1.64 -19.016 -4.102 1 90.31 84 ALA A C 1
ATOM 650 O O . ALA A 1 84 ? 1.449 -20.094 -4.672 1 90.31 84 ALA A O 1
ATOM 651 N N . SER A 1 85 ? 1.383 -17.859 -4.668 1 94.5 85 SER A N 1
ATOM 652 C CA . SER A 1 85 ? 0.745 -17.766 -5.973 1 94.5 85 SER A CA 1
ATOM 653 C C . SER A 1 85 ? 1.666 -18.266 -7.078 1 94.5 85 SER A C 1
ATOM 655 O O . SER A 1 85 ? 1.199 -18.688 -8.141 1 94.5 85 SER A O 1
ATOM 657 N N . VAL A 1 86 ? 2.959 -18.203 -6.801 1 94.56 86 VAL A N 1
ATOM 658 C CA . VAL A 1 86 ? 3.896 -18.656 -7.824 1 94.56 86 VAL A CA 1
ATOM 659 C C . VAL A 1 86 ? 4.457 -20.016 -7.449 1 94.56 86 VAL A C 1
ATOM 661 O O . VAL A 1 86 ? 5.461 -20.469 -8.016 1 94.56 86 VAL A O 1
ATOM 664 N N . CYS A 1 87 ? 3.922 -20.641 -6.426 1 90.75 87 CYS A N 1
ATOM 665 C CA . CYS A 1 87 ? 4.297 -21.969 -5.961 1 90.75 87 CYS A CA 1
ATOM 666 C C . CYS A 1 87 ? 5.797 -22.047 -5.688 1 90.75 87 CYS A C 1
ATOM 668 O O . CYS A 1 87 ? 6.445 -23.031 -6.055 1 90.75 87 CYS A O 1
ATOM 670 N N . GLY A 1 88 ? 6.367 -20.938 -5.199 1 88.38 88 GLY A N 1
ATOM 671 C CA . GLY A 1 88 ? 7.758 -20.922 -4.777 1 88.38 88 GLY A CA 1
ATOM 672 C C . GLY A 1 88 ? 8.719 -20.594 -5.906 1 88.38 88 GLY A C 1
ATOM 673 O O . GLY A 1 88 ? 9.93 -20.484 -5.688 1 88.38 88 GLY A O 1
ATOM 674 N N . ASP A 1 89 ? 8.234 -20.406 -7.137 1 91.25 89 ASP A N 1
ATOM 675 C CA . ASP A 1 89 ? 9.102 -19.969 -8.227 1 91.25 89 ASP A CA 1
ATOM 676 C C . ASP A 1 89 ? 9.383 -18.469 -8.133 1 91.25 89 ASP A C 1
ATOM 678 O O . ASP A 1 89 ? 8.68 -17.656 -8.734 1 91.25 89 ASP A O 1
ATOM 682 N N . LEU A 1 90 ? 10.43 -18.141 -7.449 1 92.62 90 LEU A N 1
ATOM 683 C CA . LEU A 1 90 ? 10.734 -16.766 -7.102 1 92.62 90 LEU A CA 1
ATOM 684 C C . LEU A 1 90 ? 11.031 -15.938 -8.352 1 92.62 90 LEU A C 1
ATOM 686 O O . LEU A 1 90 ? 10.906 -14.711 -8.336 1 92.62 90 LEU A O 1
ATOM 690 N N . THR A 1 91 ? 11.422 -16.609 -9.453 1 93.94 91 THR A N 1
ATOM 691 C CA . THR A 1 91 ? 11.781 -15.898 -10.68 1 93.94 91 THR A CA 1
ATOM 692 C C . THR A 1 91 ? 10.555 -15.234 -11.297 1 93.94 91 THR A C 1
ATOM 694 O O . THR A 1 91 ? 10.68 -14.375 -12.164 1 93.94 91 THR A O 1
ATOM 697 N N . LEU A 1 92 ? 9.367 -15.602 -10.82 1 96.44 92 LEU A N 1
ATOM 698 C CA . LEU A 1 92 ? 8.125 -15.062 -11.359 1 96.44 92 LEU A CA 1
ATOM 699 C C . LEU A 1 92 ? 7.664 -13.852 -10.555 1 96.44 92 LEU A C 1
ATOM 701 O O . LEU A 1 92 ? 6.766 -13.117 -10.984 1 96.44 92 LEU A O 1
ATOM 705 N N . ILE A 1 93 ? 8.305 -13.57 -9.461 1 97.06 93 ILE A N 1
ATOM 706 C CA . ILE A 1 93 ? 7.844 -12.516 -8.562 1 97.06 93 ILE A CA 1
ATOM 707 C C . ILE A 1 93 ? 7.98 -11.156 -9.242 1 97.06 93 ILE A C 1
ATOM 709 O O . ILE A 1 93 ? 7.059 -10.336 -9.203 1 97.06 93 ILE A O 1
ATOM 713 N N . PRO A 1 94 ? 9.102 -10.844 -9.961 1 98.31 94 PRO A N 1
ATOM 714 C CA . PRO A 1 94 ? 9.156 -9.562 -10.68 1 98.31 94 PRO A CA 1
ATOM 715 C C . PRO A 1 94 ? 8.023 -9.406 -11.695 1 98.31 94 PRO A C 1
ATOM 717 O O . PRO A 1 94 ? 7.422 -8.336 -11.797 1 98.31 94 PRO A O 1
ATOM 720 N N . ASP A 1 95 ? 7.719 -10.523 -12.398 1 98.31 95 ASP A N 1
ATOM 721 C CA . ASP A 1 95 ? 6.625 -10.469 -13.359 1 98.31 95 ASP A CA 1
ATOM 722 C C . ASP A 1 95 ? 5.289 -10.242 -12.656 1 98.31 95 ASP A C 1
ATOM 724 O O . ASP A 1 95 ? 4.422 -9.531 -13.172 1 98.31 95 ASP A O 1
ATOM 728 N N . TYR A 1 96 ? 5.113 -10.945 -11.523 1 98.38 96 TYR A N 1
ATOM 729 C CA . TYR A 1 96 ? 3.916 -10.734 -10.719 1 98.38 96 TYR A CA 1
ATOM 730 C C . TYR A 1 96 ? 3.717 -9.25 -10.422 1 98.38 96 TYR A C 1
ATOM 732 O O . TYR A 1 96 ? 2.654 -8.695 -10.703 1 98.38 96 TYR A O 1
ATOM 740 N N . ILE A 1 97 ? 4.723 -8.57 -9.875 1 98.75 97 ILE A N 1
ATOM 741 C CA . ILE A 1 97 ? 4.629 -7.184 -9.43 1 98.75 97 ILE A CA 1
ATOM 742 C C . ILE A 1 97 ? 4.469 -6.266 -10.641 1 98.75 97 ILE A C 1
ATOM 744 O O . ILE A 1 97 ? 3.701 -5.301 -10.594 1 98.75 97 ILE A O 1
ATOM 748 N N . GLU A 1 98 ? 5.199 -6.551 -11.719 1 98.62 98 GLU A N 1
ATOM 749 C CA . GLU A 1 98 ? 5.074 -5.746 -12.93 1 98.62 98 GLU A CA 1
ATOM 750 C C . GLU A 1 98 ? 3.639 -5.754 -13.453 1 98.62 98 GLU A C 1
ATOM 752 O O . GLU A 1 98 ? 3.072 -4.695 -13.742 1 98.62 98 GLU A O 1
ATOM 757 N N . GLN A 1 99 ? 3.055 -6.918 -13.586 1 98.44 99 GLN A N 1
ATOM 758 C CA . GLN A 1 99 ? 1.692 -7.035 -14.102 1 98.44 99 GLN A CA 1
ATOM 759 C C . GLN A 1 99 ? 0.685 -6.438 -13.117 1 98.44 99 GLN A C 1
ATOM 761 O O . GLN A 1 99 ? -0.294 -5.812 -13.531 1 98.44 99 GLN A O 1
ATOM 766 N N . PHE A 1 100 ? 0.959 -6.652 -11.812 1 98.12 100 PHE A N 1
ATOM 767 C CA . PHE A 1 100 ? 0.109 -6.055 -10.789 1 98.12 100 PHE A CA 1
ATOM 768 C C . PHE A 1 100 ? 0.062 -4.543 -10.945 1 98.12 100 PHE A C 1
ATOM 770 O O . PHE A 1 100 ? -1.016 -3.943 -10.922 1 98.12 100 PHE A O 1
ATOM 777 N N . LEU A 1 101 ? 1.229 -3.912 -11.156 1 97.62 101 LEU A N 1
ATOM 778 C CA . LEU A 1 101 ? 1.309 -2.459 -11.266 1 97.62 101 LEU A CA 1
ATOM 779 C C . LEU A 1 101 ? 0.624 -1.973 -12.539 1 97.62 101 LEU A C 1
ATOM 781 O O . LEU A 1 101 ? 0.085 -0.864 -12.578 1 97.62 101 LEU A O 1
ATOM 785 N N . LYS A 1 102 ? 0.544 -2.824 -13.547 1 97.12 102 LYS A N 1
ATOM 786 C CA . LYS A 1 102 ? -0.036 -2.445 -14.828 1 97.12 102 LYS A CA 1
ATOM 787 C C . LYS A 1 102 ? -1.552 -2.625 -14.82 1 97.12 102 LYS A C 1
ATOM 789 O O . LYS A 1 102 ? -2.275 -1.854 -15.453 1 97.12 102 LYS A O 1
ATOM 794 N N . THR A 1 103 ? -2.033 -3.633 -14.086 1 97.31 103 THR A N 1
ATOM 795 C CA . THR A 1 103 ? -3.424 -4.027 -14.281 1 97.31 103 THR A CA 1
ATOM 796 C C . THR A 1 103 ? -4.203 -3.941 -12.977 1 97.31 103 THR A C 1
ATOM 798 O O . THR A 1 103 ? -5.434 -3.998 -12.969 1 97.31 103 THR A O 1
ATOM 801 N N . ALA A 1 104 ? -3.504 -3.936 -11.836 1 96.62 104 ALA A N 1
ATOM 802 C CA . ALA A 1 104 ? -4.059 -3.945 -10.484 1 96.62 104 ALA A CA 1
ATOM 803 C C . ALA A 1 104 ? -4.727 -5.281 -10.18 1 96.62 104 ALA A C 1
ATOM 805 O O . ALA A 1 104 ? -5.449 -5.406 -9.188 1 96.62 104 ALA A O 1
ATOM 806 N N . GLN A 1 105 ? -4.551 -6.258 -11.062 1 96.81 105 GLN A N 1
ATOM 807 C CA . GLN A 1 105 ? -5.055 -7.594 -10.773 1 96.81 105 GLN A CA 1
ATOM 808 C C . GLN A 1 105 ? -4.184 -8.297 -9.734 1 96.81 105 GLN A C 1
ATOM 810 O O . GLN A 1 105 ? -2.959 -8.312 -9.852 1 96.81 105 GLN A O 1
ATOM 815 N N . ASN A 1 106 ? -4.77 -8.836 -8.688 1 95.5 106 ASN A N 1
ATOM 816 C CA . ASN A 1 106 ? -4.07 -9.484 -7.582 1 95.5 106 ASN A CA 1
ATOM 817 C C . ASN A 1 106 ? -4.75 -10.789 -7.18 1 95.5 106 ASN A C 1
ATOM 819 O O . ASN A 1 106 ? -5.781 -10.781 -6.5 1 95.5 106 ASN A O 1
ATOM 823 N N . PRO A 1 107 ? -4.23 -11.898 -7.629 1 96.81 107 PRO A N 1
ATOM 824 C CA . PRO A 1 107 ? -3.055 -12.047 -8.492 1 96.81 107 PRO A CA 1
ATOM 825 C C . PRO A 1 107 ? -3.338 -11.664 -9.945 1 96.81 107 PRO A C 1
ATOM 827 O O . PRO A 1 107 ? -4.492 -11.68 -10.375 1 96.81 107 PRO A O 1
ATOM 830 N N . PRO A 1 108 ? -2.268 -11.312 -10.719 1 97.94 108 PRO A N 1
ATOM 831 C CA . PRO A 1 108 ? -2.434 -11.156 -12.164 1 97.94 108 PRO A CA 1
ATOM 832 C C . PRO A 1 108 ? -2.982 -12.414 -12.828 1 97.94 108 PRO A C 1
ATOM 834 O O . PRO A 1 108 ? -2.611 -13.531 -12.453 1 97.94 108 PRO A O 1
ATOM 837 N N . VAL A 1 109 ? -3.807 -12.234 -13.789 1 97.88 109 VAL A N 1
ATOM 838 C CA . VAL A 1 109 ? -4.559 -13.352 -14.344 1 97.88 109 VAL A CA 1
ATOM 839 C C . VAL A 1 109 ? -3.926 -13.805 -15.656 1 97.88 109 VAL A C 1
ATOM 841 O O . VAL A 1 109 ? -3.33 -12.992 -16.375 1 97.88 109 VAL A O 1
ATOM 844 N N . ASP A 1 110 ? -4.008 -15.078 -15.906 1 97.81 110 ASP A N 1
ATOM 845 C CA . ASP A 1 110 ? -3.662 -15.703 -17.172 1 97.81 110 ASP A CA 1
ATOM 846 C C . ASP A 1 110 ? -2.18 -15.516 -17.5 1 97.81 110 ASP A C 1
ATOM 848 O O . ASP A 1 110 ? -1.82 -15.164 -18.625 1 97.81 110 ASP A O 1
ATOM 852 N N . ILE A 1 111 ? -1.4 -15.578 -16.453 1 98.31 111 ILE A N 1
ATOM 853 C CA . ILE A 1 111 ? 0.051 -15.594 -16.609 1 98.31 111 ILE A CA 1
ATOM 854 C C . ILE A 1 111 ? 0.6 -16.953 -16.203 1 98.31 111 ILE A C 1
ATOM 856 O O . ILE A 1 111 ? 0.287 -17.469 -15.125 1 98.31 111 ILE A O 1
ATOM 860 N N . HIS A 1 112 ? 1.354 -17.531 -17.078 1 98.31 112 HIS A N 1
ATOM 861 C CA . HIS A 1 112 ? 1.96 -18.828 -16.828 1 98.31 112 HIS A CA 1
ATOM 862 C C . HIS A 1 112 ? 2.703 -18.844 -15.5 1 98.31 112 HIS A C 1
ATOM 864 O O . HIS A 1 112 ? 3.545 -17.984 -15.242 1 98.31 112 HIS A O 1
ATOM 870 N N . GLY A 1 113 ? 2.318 -19.719 -14.633 1 98 113 GLY A N 1
ATOM 871 C CA . GLY A 1 113 ? 3.029 -19.922 -13.383 1 98 113 GLY A CA 1
ATOM 872 C C . GLY A 1 113 ? 2.469 -19.109 -12.234 1 98 113 GLY A C 1
ATOM 873 O O . GLY A 1 113 ? 2.84 -19.312 -11.078 1 98 113 GLY A O 1
ATOM 874 N N . ILE A 1 114 ? 1.638 -18.172 -12.5 1 97.94 114 ILE A N 1
ATOM 875 C CA . ILE A 1 114 ? 0.967 -17.391 -11.461 1 97.94 114 ILE A CA 1
ATOM 876 C C . ILE A 1 114 ? -0.468 -17.891 -11.289 1 97.94 114 ILE A C 1
ATOM 878 O O . ILE A 1 114 ? -1.308 -17.688 -12.172 1 97.94 114 ILE A O 1
ATOM 882 N N . TRP A 1 115 ? -0.689 -18.5 -10.164 1 97.25 115 TRP A N 1
ATOM 883 C CA . TRP A 1 115 ? -1.953 -19.172 -9.906 1 97.25 115 TRP A CA 1
ATOM 8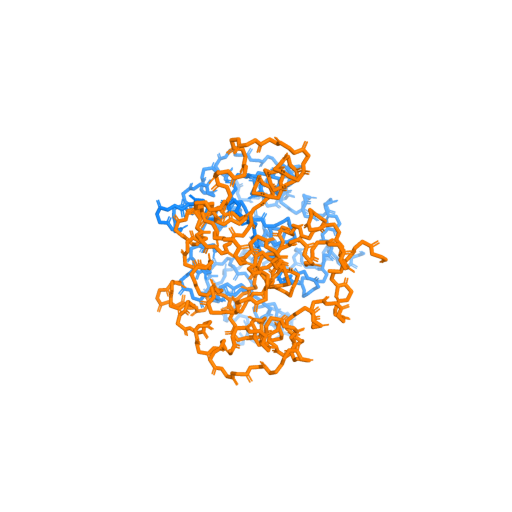84 C C . TRP A 1 115 ? -2.951 -18.25 -9.234 1 97.25 115 TRP A C 1
ATOM 886 O O . TRP A 1 115 ? -2.613 -17.562 -8.266 1 97.25 115 TRP A O 1
ATOM 896 N N . THR A 1 116 ? -4.148 -18.188 -9.766 1 96.62 116 THR A N 1
ATOM 897 C CA . THR A 1 116 ? -5.27 -17.453 -9.172 1 96.62 116 THR A CA 1
ATOM 898 C C . THR A 1 116 ? -6.27 -18.422 -8.547 1 96.62 116 THR A C 1
ATOM 900 O O . THR A 1 116 ? -6.148 -19.641 -8.711 1 96.62 116 THR A O 1
ATOM 903 N N . LYS A 1 117 ? -7.176 -17.891 -7.836 1 94.5 117 LYS A N 1
ATOM 904 C CA . LYS A 1 117 ? -8.25 -18.719 -7.289 1 94.5 117 LYS A CA 1
ATOM 905 C C . LYS A 1 117 ? -8.992 -19.453 -8.398 1 94.5 117 LYS A C 1
ATOM 907 O O . LYS A 1 117 ? -9.336 -20.625 -8.242 1 94.5 117 LYS A O 1
ATOM 912 N N . ARG A 1 118 ? -9.242 -18.781 -9.492 1 96.38 118 ARG A N 1
ATOM 913 C CA . ARG A 1 118 ? -9.898 -19.422 -10.633 1 96.38 118 ARG A CA 1
ATOM 914 C C . ARG A 1 118 ? -9.094 -20.609 -11.133 1 96.38 118 ARG A C 1
ATOM 916 O O . ARG A 1 118 ? -9.656 -21.672 -11.414 1 96.38 118 ARG A O 1
ATOM 923 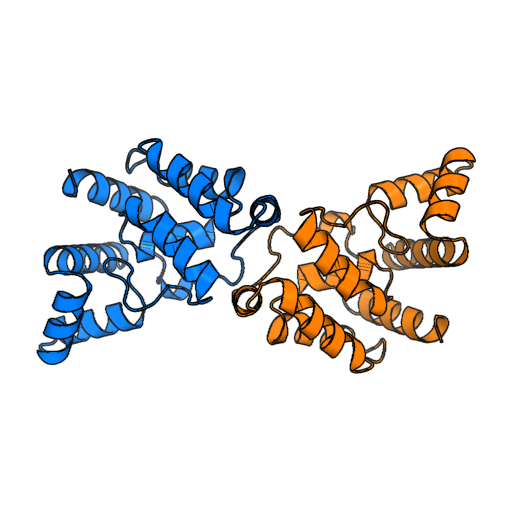N N . ASP A 1 119 ? -7.816 -20.406 -11.258 1 97.5 119 ASP A N 1
ATOM 924 C CA . ASP A 1 119 ? -6.953 -21.484 -11.703 1 97.5 119 ASP A CA 1
ATOM 925 C C . ASP A 1 119 ? -7.055 -22.688 -10.766 1 97.5 119 ASP A C 1
ATOM 927 O O . ASP A 1 119 ? -7.113 -23.828 -11.219 1 97.5 119 ASP A O 1
ATOM 931 N N . ASP A 1 120 ? -7.074 -22.406 -9.445 1 95.94 120 ASP A N 1
ATOM 932 C CA . ASP A 1 120 ? -7.176 -23.469 -8.445 1 95.94 120 ASP A CA 1
ATOM 933 C C . ASP A 1 120 ? -8.5 -24.219 -8.57 1 95.94 120 ASP A C 1
ATOM 935 O O . ASP A 1 120 ? -8.539 -25.453 -8.445 1 95.94 120 ASP A O 1
ATOM 939 N N . GLU A 1 121 ? -9.523 -23.516 -8.773 1 96.19 121 GLU A N 1
ATOM 940 C CA . GLU A 1 121 ? -10.836 -24.141 -8.938 1 96.19 121 GLU A CA 1
ATOM 941 C C . GLU A 1 121 ? -10.875 -25 -10.195 1 96.19 121 GLU A C 1
ATOM 943 O O . GLU A 1 121 ? -11.445 -26.094 -10.188 1 96.19 121 GLU A O 1
ATOM 948 N N . LEU A 1 122 ? -10.242 -24.484 -11.25 1 97.69 122 LEU A N 1
ATOM 949 C CA . LEU A 1 122 ? -10.18 -25.25 -12.492 1 97.69 122 LEU A CA 1
ATOM 950 C C . LEU A 1 122 ? -9.336 -26.5 -12.32 1 97.69 122 LEU A C 1
ATOM 952 O O . LEU A 1 122 ? -9.664 -27.562 -12.875 1 97.69 122 LEU A O 1
ATOM 956 N N . LEU A 1 123 ? -8.281 -26.422 -11.539 1 97.31 123 LEU A N 1
ATOM 957 C CA . LEU A 1 123 ? -7.449 -27.594 -11.266 1 97.31 123 LEU A CA 1
ATOM 958 C C . LEU A 1 123 ? -8.234 -28.656 -10.5 1 97.31 123 LEU A C 1
ATOM 960 O O . LEU A 1 123 ? -8.117 -29.844 -10.797 1 97.31 123 LEU A O 1
ATOM 964 N N . LYS A 1 124 ? -9 -28.219 -9.555 1 96.19 124 LYS A N 1
ATOM 965 C CA . LYS A 1 124 ? -9.844 -29.141 -8.789 1 96.19 124 LYS A CA 1
ATOM 966 C C . LYS A 1 124 ? -10.859 -29.828 -9.695 1 96.19 124 LYS A C 1
ATOM 968 O O . LYS A 1 124 ? -11.062 -31.047 -9.594 1 96.19 124 LYS A O 1
ATOM 973 N N . LYS A 1 125 ? -11.5 -29.047 -10.57 1 97.94 125 LYS A N 1
ATOM 974 C CA . LYS A 1 125 ? -12.453 -29.625 -11.523 1 97.94 125 LYS A CA 1
ATOM 975 C C . LYS A 1 125 ? -11.773 -30.625 -12.445 1 97.94 125 LYS A C 1
ATOM 977 O O . LYS A 1 125 ? -12.352 -31.656 -12.789 1 97.94 125 LYS A O 1
ATOM 982 N N . ALA A 1 126 ? -10.562 -30.234 -12.844 1 97.62 126 ALA A N 1
ATOM 983 C CA . ALA A 1 126 ? -9.773 -31.156 -13.664 1 97.62 126 ALA A CA 1
ATOM 984 C C . ALA A 1 126 ? -9.547 -32.469 -12.945 1 97.62 126 ALA A C 1
ATOM 986 O O . ALA A 1 126 ? -9.688 -33.562 -13.539 1 97.62 126 ALA A O 1
ATOM 987 N N . ASP A 1 127 ? -9.25 -32.438 -11.672 1 95.69 127 ASP A N 1
ATOM 988 C CA . ASP A 1 127 ? -8.969 -33.625 -10.875 1 95.69 127 ASP A CA 1
ATOM 989 C C . ASP A 1 127 ? -10.234 -34.469 -10.68 1 95.69 127 ASP A C 1
ATOM 991 O O . ASP A 1 127 ? -10.148 -35.656 -10.438 1 95.69 127 ASP A O 1
ATOM 995 N N . GLU A 1 128 ? -11.383 -33.812 -10.82 1 97.12 128 GLU A N 1
ATOM 996 C CA . GLU A 1 128 ? -12.664 -34.5 -10.703 1 97.12 128 GLU A CA 1
ATOM 997 C C . GLU A 1 128 ? -13.125 -35.062 -12.055 1 97.12 128 GLU A C 1
ATOM 999 O O . GLU A 1 128 ? -14.195 -35.656 -12.156 1 97.12 128 GLU A O 1
ATOM 1004 N N . GLY A 1 129 ? -12.297 -34.781 -13.094 1 97.38 129 GLY A N 1
ATOM 1005 C CA . GLY A 1 129 ? -12.57 -35.406 -14.375 1 97.38 129 GLY A CA 1
ATOM 1006 C C . GLY A 1 129 ? -13.039 -34.438 -15.438 1 97.38 129 GLY A C 1
ATOM 1007 O O . GLY A 1 129 ? -13.391 -34.844 -16.547 1 97.38 129 GLY A O 1
ATOM 1008 N N . ASP A 1 130 ? -13.031 -33.156 -15.188 1 97.94 130 ASP A N 1
ATOM 1009 C CA . ASP A 1 130 ? -13.414 -32.156 -16.172 1 97.94 130 ASP A CA 1
ATOM 1010 C C . ASP A 1 130 ? -12.312 -31.938 -17.203 1 97.94 130 ASP A C 1
ATOM 1012 O O . ASP A 1 130 ? -11.32 -31.266 -16.938 1 97.94 130 ASP A O 1
ATOM 1016 N N . LYS A 1 131 ? -12.516 -32.406 -18.391 1 98.19 131 LYS A N 1
ATOM 1017 C CA . LYS A 1 131 ? -11.492 -32.406 -19.438 1 98.19 131 LYS A CA 1
ATOM 1018 C C . LYS A 1 131 ? -11.211 -31 -19.922 1 98.19 131 LYS A C 1
ATOM 1020 O O . LYS A 1 131 ? -10.07 -30.672 -20.25 1 98.19 131 LYS A O 1
ATOM 1025 N N . GLU A 1 132 ? -12.242 -30.188 -20 1 98.38 132 GLU A N 1
ATOM 1026 C CA . GLU A 1 132 ? -12.055 -28.812 -20.438 1 98.38 132 GLU A CA 1
ATOM 1027 C C . GLU A 1 132 ? -11.219 -28.016 -19.438 1 98.38 132 GLU A C 1
ATOM 1029 O O . GLU A 1 132 ? -10.344 -27.25 -19.828 1 98.38 132 GLU A O 1
ATOM 1034 N N . ALA A 1 133 ? -11.477 -28.219 -18.172 1 98.44 133 ALA A N 1
ATOM 1035 C CA . ALA A 1 133 ? -10.695 -27.578 -17.125 1 98.44 133 ALA A CA 1
ATOM 1036 C C . ALA A 1 133 ? -9.234 -28.016 -17.172 1 98.44 133 ALA A C 1
ATOM 1038 O O . ALA A 1 133 ? -8.328 -27.188 -17.047 1 98.44 133 ALA A O 1
ATOM 1039 N N . LEU A 1 134 ? -9.023 -29.297 -17.375 1 97.88 134 LEU A N 1
ATOM 1040 C CA . LEU A 1 134 ? -7.672 -29.844 -17.469 1 97.88 134 LEU A CA 1
ATOM 1041 C C . LEU A 1 134 ? -6.918 -29.203 -18.625 1 97.88 134 LEU A C 1
ATOM 1043 O O . LEU A 1 134 ? -5.766 -28.797 -18.469 1 97.88 134 LEU A O 1
ATOM 1047 N N . GLU A 1 135 ? -7.562 -29.188 -19.766 1 98.31 135 GLU A N 1
ATOM 1048 C CA . GLU A 1 135 ? -6.934 -28.594 -20.938 1 98.31 135 GLU A CA 1
ATOM 1049 C C . GLU A 1 135 ? -6.547 -27.141 -20.688 1 98.31 135 GLU A C 1
ATOM 1051 O O . GLU A 1 135 ? -5.457 -26.703 -21.078 1 98.31 135 GLU A O 1
ATOM 1056 N N . PHE A 1 136 ? -7.426 -26.406 -20.109 1 98.44 136 PHE A N 1
ATOM 1057 C CA . PHE A 1 136 ? -7.18 -25 -19.844 1 98.44 136 PHE A CA 1
ATOM 1058 C C . PHE A 1 136 ? -5.965 -24.828 -18.938 1 98.44 136 PHE A C 1
ATOM 1060 O O . PHE A 1 136 ? -5.055 -24.062 -19.25 1 98.44 136 PHE A O 1
ATOM 1067 N N . VAL A 1 137 ? -5.91 -25.516 -17.781 1 98.38 137 VAL A N 1
ATOM 1068 C CA . VAL A 1 137 ? -4.867 -25.281 -16.797 1 98.38 137 VAL A CA 1
ATOM 1069 C C . VAL A 1 137 ? -3.525 -25.781 -17.312 1 98.38 137 VAL A C 1
ATOM 1071 O O . VAL A 1 137 ? -2.482 -25.188 -17.047 1 98.38 137 VAL A O 1
ATOM 1074 N N . ILE A 1 138 ? -3.549 -26.859 -18.094 1 98.56 138 ILE A N 1
ATOM 1075 C CA . ILE A 1 138 ? -2.305 -27.375 -18.672 1 98.56 138 ILE A CA 1
ATOM 1076 C C . ILE A 1 138 ? -1.789 -26.406 -19.734 1 98.56 138 ILE A C 1
ATOM 1078 O O . ILE A 1 138 ? -0.583 -26.172 -19.828 1 98.56 138 ILE A O 1
ATOM 1082 N N . LYS A 1 139 ? -2.707 -25.906 -20.516 1 98.56 139 LYS A N 1
ATOM 1083 C CA . LYS A 1 139 ? -2.303 -24.938 -21.531 1 98.56 139 LYS A CA 1
ATOM 1084 C C . LYS A 1 139 ? -1.704 -23.688 -20.875 1 98.56 139 LYS A C 1
ATOM 1086 O O . LYS A 1 139 ? -0.703 -23.156 -21.359 1 98.56 139 LYS A O 1
ATOM 1091 N N . LEU A 1 140 ? -2.27 -23.203 -19.828 1 98.56 140 LEU A N 1
ATOM 1092 C CA . LEU A 1 140 ? -1.837 -21.984 -19.172 1 98.56 140 LEU A CA 1
ATOM 1093 C C . LEU A 1 140 ? -0.579 -22.219 -18.344 1 98.56 140 LEU A C 1
ATOM 1095 O O . LEU A 1 140 ? 0.372 -21.438 -18.422 1 98.56 140 LEU A O 1
ATOM 1099 N N . HIS A 1 141 ? -0.457 -23.328 -17.531 1 98.31 141 HIS A N 1
ATOM 1100 C CA . HIS A 1 141 ? 0.575 -23.469 -16.5 1 98.31 141 HIS A CA 1
ATOM 1101 C C . HIS A 1 141 ? 1.545 -24.594 -16.844 1 98.31 141 HIS A C 1
ATOM 1103 O O . HIS A 1 141 ? 2.643 -24.656 -16.281 1 98.31 141 HIS A O 1
ATOM 1109 N N . GLY A 1 142 ? 1.104 -25.562 -17.719 1 97.81 142 GLY A N 1
ATOM 1110 C CA . GLY A 1 142 ? 1.92 -26.734 -17.984 1 97.81 142 GLY A CA 1
ATOM 1111 C C . GLY A 1 142 ? 1.691 -27.859 -17 1 97.81 142 GLY A C 1
ATOM 1112 O O . GLY A 1 142 ? 1.281 -27.625 -15.859 1 97.81 142 GLY A O 1
ATOM 1113 N N . ASP A 1 143 ? 1.955 -29.031 -17.406 1 96.75 143 ASP A N 1
ATOM 1114 C CA . ASP A 1 143 ? 1.699 -30.234 -16.625 1 96.75 143 ASP A CA 1
ATOM 1115 C C . ASP A 1 143 ? 2.518 -30.234 -15.328 1 96.75 143 ASP A C 1
ATOM 1117 O O . ASP A 1 143 ? 1.994 -30.547 -14.258 1 96.75 143 ASP A O 1
ATOM 1121 N N . LYS A 1 144 ? 3.721 -29.922 -15.516 1 95.56 144 LYS A N 1
ATOM 1122 C CA . LYS A 1 144 ? 4.629 -29.969 -14.367 1 95.56 144 LYS A CA 1
ATOM 1123 C C . LYS A 1 144 ? 4.176 -29.016 -13.266 1 95.56 144 LYS A C 1
ATOM 1125 O O . LYS A 1 144 ? 4.18 -29.375 -12.086 1 95.56 144 LYS A O 1
ATOM 1130 N N . ARG A 1 145 ? 3.756 -27.828 -13.602 1 95.94 145 ARG A N 1
ATOM 1131 C CA . ARG A 1 145 ? 3.32 -26.844 -12.617 1 95.94 145 ARG A CA 1
ATOM 1132 C C . ARG A 1 145 ? 1.979 -27.234 -12.008 1 95.94 145 ARG A C 1
ATOM 1134 O O . ARG A 1 145 ? 1.718 -26.953 -10.836 1 95.94 145 ARG A O 1
ATOM 1141 N N . CYS A 1 146 ? 1.192 -27.828 -12.773 1 96.75 146 CYS A N 1
ATOM 1142 C CA . CYS A 1 146 ? -0.058 -28.344 -12.219 1 96.75 146 CYS A CA 1
ATOM 1143 C C . CYS A 1 146 ? 0.208 -29.344 -11.109 1 96.75 146 CYS A C 1
ATOM 1145 O O . CYS A 1 146 ? -0.406 -29.281 -10.047 1 96.75 146 CYS A O 1
ATOM 1147 N N . ASP A 1 147 ? 1.136 -30.234 -11.336 1 94.31 147 ASP A N 1
ATOM 1148 C CA . ASP A 1 147 ? 1.491 -31.219 -10.32 1 94.31 147 ASP A CA 1
ATOM 1149 C C . ASP A 1 147 ? 2.053 -30.531 -9.07 1 94.31 147 ASP A C 1
ATOM 1151 O O . ASP A 1 147 ? 1.722 -30.922 -7.949 1 94.31 147 ASP A O 1
ATOM 1155 N N . LEU A 1 148 ? 2.869 -29.594 -9.375 1 91.94 148 LEU A N 1
ATOM 1156 C CA . LEU A 1 148 ? 3.457 -28.859 -8.266 1 91.94 148 LEU A CA 1
ATOM 1157 C C . LEU A 1 148 ? 2.375 -28.156 -7.445 1 91.94 148 LEU A C 1
ATOM 1159 O O . LEU A 1 148 ? 2.424 -28.156 -6.211 1 91.94 148 LEU A O 1
ATOM 1163 N N . ARG A 1 149 ? 1.448 -27.547 -8.133 1 94.94 149 ARG A N 1
ATOM 1164 C CA . ARG A 1 149 ? 0.382 -26.828 -7.445 1 94.94 149 ARG A CA 1
ATOM 1165 C C . ARG A 1 149 ? -0.466 -27.781 -6.605 1 94.94 149 ARG A C 1
ATOM 1167 O O . ARG A 1 149 ? -0.855 -27.453 -5.484 1 94.94 149 ARG A O 1
ATOM 1174 N N . ARG A 1 150 ? -0.708 -28.969 -7.109 1 92.62 150 ARG A N 1
ATOM 1175 C CA . ARG A 1 150 ? -1.437 -29.984 -6.355 1 92.62 150 ARG A CA 1
ATOM 1176 C C . ARG A 1 150 ? -0.729 -30.312 -5.043 1 92.62 150 ARG A C 1
ATOM 1178 O O . ARG A 1 150 ? -1.359 -30.344 -3.986 1 92.62 150 ARG A O 1
ATOM 1185 N N . THR A 1 151 ? 0.543 -30.516 -5.188 1 87.06 151 THR A N 1
ATOM 1186 C CA . THR A 1 151 ? 1.346 -30.844 -4.016 1 87.06 151 THR A CA 1
ATOM 1187 C C . THR A 1 151 ? 1.374 -29.672 -3.033 1 87.06 151 THR A C 1
ATOM 1189 O O . THR A 1 151 ? 1.284 -29.875 -1.819 1 87.06 151 THR A O 1
ATOM 1192 N N . PHE A 1 152 ? 1.431 -28.469 -3.586 1 82 152 PHE A N 1
ATOM 1193 C CA . PHE A 1 152 ? 1.489 -27.25 -2.781 1 82 152 PHE A CA 1
ATOM 1194 C C . PHE A 1 152 ? 0.198 -27.062 -1.996 1 82 152 PHE A C 1
ATOM 1196 O O . PHE A 1 152 ? 0.227 -26.656 -0.833 1 82 152 PHE A O 1
ATOM 1203 N N . MET A 1 153 ? -0.922 -27.359 -2.553 1 78.88 153 MET A N 1
ATOM 1204 C CA . MET A 1 153 ? -2.23 -27.156 -1.942 1 78.88 153 MET A CA 1
ATOM 1205 C C . MET A 1 153 ? -2.562 -28.266 -0.962 1 78.88 153 MET A C 1
ATOM 1207 O O . MET A 1 153 ? -3.338 -28.062 -0.025 1 78.88 153 MET A O 1
ATOM 1211 N N . THR A 1 154 ? -2.217 -29.531 -1.163 1 67 154 THR A N 1
ATOM 1212 C CA . THR A 1 154 ? -2.5 -30.656 -0.29 1 67 154 THR A CA 1
ATOM 1213 C C . THR A 1 154 ? -1.601 -30.625 0.943 1 67 154 THR A C 1
ATOM 1215 O O . THR A 1 154 ? -2.023 -31.016 2.035 1 67 154 THR A O 1
ATOM 1218 N N . ASP A 1 155 ? -0.392 -30.641 0.749 1 54.06 155 ASP A N 1
ATOM 1219 C CA . ASP A 1 155 ? 0.514 -30.641 1.894 1 54.06 155 ASP A CA 1
ATOM 1220 C C . ASP A 1 155 ? 0.128 -29.547 2.895 1 54.06 155 ASP A C 1
ATOM 1222 O O . ASP A 1 155 ? 0.434 -29.656 4.086 1 54.06 155 ASP A O 1
ATOM 1226 N N . HIS A 1 156 ? -0.648 -28.672 2.541 1 43.62 156 HIS A N 1
ATOM 1227 C CA . HIS A 1 156 ? -0.952 -27.594 3.482 1 43.62 156 HIS A CA 1
ATOM 1228 C C . HIS A 1 156 ? -2.322 -27.797 4.121 1 43.62 156 HIS A C 1
ATOM 1230 O O . HIS A 1 156 ? -2.77 -26.969 4.914 1 43.62 156 HIS A O 1
ATOM 1236 N N . VAL A 1 157 ? -3.154 -28.797 3.766 1 34.75 157 VAL A N 1
ATOM 1237 C CA . VAL A 1 157 ? -4.359 -29.219 4.477 1 34.75 157 VAL A CA 1
ATOM 1238 C C . VAL A 1 157 ? -3.988 -30.219 5.559 1 34.75 157 VAL A C 1
ATOM 1240 O O . VAL A 1 157 ? -4.863 -30.734 6.258 1 34.75 157 VAL A O 1
ATOM 1243 N N . GLY A 1 158 ? -2.85 -30.656 5.82 1 29.14 158 GLY A N 1
ATOM 1244 C CA . GLY A 1 158 ? -2.754 -31.5 7.004 1 29.14 158 GLY A CA 1
ATOM 1245 C C . GLY A 1 158 ? -2.797 -30.703 8.297 1 29.14 158 GLY A C 1
ATOM 1246 O O . GLY A 1 158 ? -2.41 -29.531 8.328 1 29.14 158 GLY A O 1
ATOM 1247 N N . MET B 1 1 ? -15.648 30.234 6.715 1 28.11 1 MET B N 1
ATOM 1248 C CA . MET B 1 1 ? -15.914 28.938 6.078 1 28.11 1 MET B CA 1
ATOM 1249 C C . MET B 1 1 ? -14.93 27.891 6.566 1 28.11 1 MET B C 1
ATOM 1251 O O . MET B 1 1 ? -15.266 26.703 6.641 1 28.11 1 MET B O 1
ATOM 1255 N N . LEU B 1 2 ? -13.68 28.438 6.871 1 38.03 2 LEU B N 1
ATOM 1256 C CA . LEU B 1 2 ? -12.586 27.641 7.426 1 38.03 2 LEU B CA 1
ATOM 1257 C C . LEU B 1 2 ? -12.953 27.094 8.797 1 38.03 2 LEU B C 1
ATOM 1259 O O . LEU B 1 2 ? -12.586 25.969 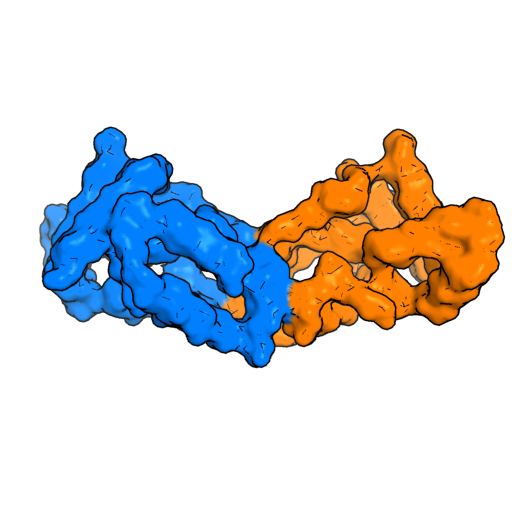9.141 1 38.03 2 LEU B O 1
ATOM 1263 N N . GLU B 1 3 ? -13.688 27.875 9.492 1 39.16 3 GLU B N 1
ATOM 1264 C CA . GLU B 1 3 ? -13.992 27.594 10.891 1 39.16 3 GLU B CA 1
ATOM 1265 C C . GLU B 1 3 ? -14.875 26.359 11.016 1 39.16 3 GLU B C 1
ATOM 1267 O O . GLU B 1 3 ? -14.664 25.516 11.898 1 39.16 3 GLU B O 1
ATOM 1272 N N . SER B 1 4 ? -15.891 26.406 10.242 1 42.09 4 SER B N 1
ATOM 1273 C CA . SER B 1 4 ? -16.938 25.406 10.406 1 42.09 4 SER B CA 1
ATOM 1274 C C . SER B 1 4 ? -16.469 24.016 9.984 1 42.09 4 SER B C 1
ATOM 1276 O O . SER B 1 4 ? -16.781 23.031 10.641 1 42.09 4 SER B O 1
ATOM 1278 N N . GLN B 1 5 ? -15.703 24 8.984 1 38.94 5 GLN B N 1
ATOM 1279 C CA . GLN B 1 5 ? -15.273 22.703 8.445 1 38.94 5 GLN B CA 1
ATOM 1280 C C . GLN B 1 5 ? -14.211 22.062 9.336 1 38.94 5 GLN B C 1
ATOM 1282 O O . GLN B 1 5 ? -14.211 20.844 9.523 1 38.94 5 GLN B O 1
ATOM 1287 N N . ALA B 1 6 ? -13.375 22.922 9.953 1 41.84 6 ALA B N 1
ATOM 1288 C CA . ALA B 1 6 ? -12.375 22.453 10.906 1 41.84 6 ALA B CA 1
ATOM 1289 C C . ALA B 1 6 ? -13.039 21.812 12.117 1 41.84 6 ALA B C 1
ATOM 1291 O O . ALA B 1 6 ? -12.609 20.75 12.578 1 41.84 6 ALA B O 1
ATOM 1292 N N . ALA B 1 7 ? -14.062 22.516 12.578 1 43.38 7 ALA B N 1
ATOM 1293 C CA . ALA B 1 7 ? -14.734 21.969 13.758 1 43.38 7 ALA B CA 1
ATOM 1294 C C . ALA B 1 7 ? -15.297 20.578 13.484 1 43.38 7 ALA B C 1
ATOM 1296 O O . ALA B 1 7 ? -15.195 19.688 14.32 1 43.38 7 ALA B O 1
ATOM 1297 N N . ALA B 1 8 ? -15.898 20.484 12.336 1 41.09 8 ALA B N 1
ATOM 1298 C CA . ALA B 1 8 ? -16.484 19.203 11.961 1 41.09 8 ALA B CA 1
ATOM 1299 C C . ALA B 1 8 ? -15.391 18.141 11.766 1 41.09 8 ALA B C 1
ATOM 1301 O O . ALA B 1 8 ? -15.562 16.984 12.172 1 41.09 8 ALA B O 1
ATOM 1302 N N . ALA B 1 9 ? -14.297 18.547 11.219 1 43.5 9 ALA B N 1
ATOM 1303 C CA . ALA B 1 9 ? -13.164 17.641 11.086 1 43.5 9 ALA B CA 1
ATOM 1304 C C . ALA B 1 9 ?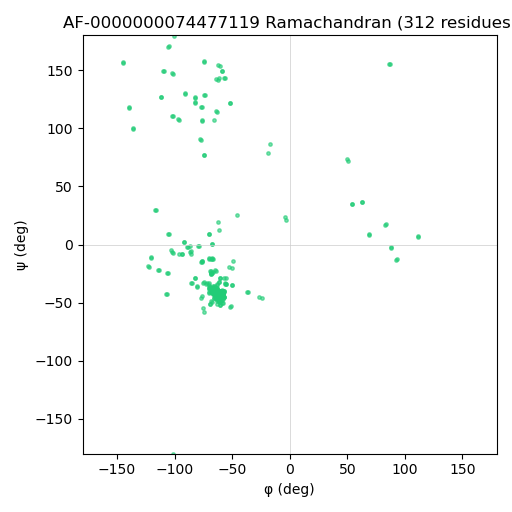 -12.609 17.234 12.453 1 43.5 9 ALA B C 1
ATOM 1306 O O . ALA B 1 9 ? -12.297 16.078 12.68 1 43.5 9 ALA B O 1
ATOM 1307 N N . VAL B 1 10 ? -12.562 18.219 13.344 1 45.81 10 VAL B N 1
ATOM 1308 C CA . VAL B 1 10 ? -12.141 17.969 14.719 1 45.81 10 VAL B CA 1
ATOM 1309 C C . VAL B 1 10 ? -13.102 16.984 15.391 1 45.81 10 VAL B C 1
ATOM 1311 O O . VAL B 1 10 ? -12.672 16.047 16.062 1 45.81 10 VAL B O 1
ATOM 1314 N N . ALA B 1 11 ? -14.297 17.359 15.18 1 44.16 11 ALA B N 1
ATOM 1315 C CA . ALA B 1 11 ? -15.305 16.484 15.797 1 44.16 11 ALA B CA 1
ATOM 1316 C C . ALA B 1 11 ? -15.258 15.086 15.203 1 44.16 11 ALA B C 1
ATOM 1318 O O . ALA B 1 11 ? -15.375 14.094 15.93 1 44.16 11 ALA B O 1
ATOM 1319 N N . ALA B 1 12 ? -15.141 15.047 13.984 1 42.75 12 ALA B N 1
ATOM 1320 C CA . ALA B 1 12 ? -15.07 13.742 13.328 1 42.75 12 ALA B CA 1
ATOM 1321 C C . ALA B 1 12 ? -13.805 12.992 13.742 1 42.75 12 ALA B C 1
ATOM 1323 O O . ALA B 1 12 ? -13.844 11.789 13.992 1 42.75 12 ALA B O 1
ATOM 1324 N N . ALA B 1 13 ? -12.617 13.727 13.742 1 44.59 13 ALA B N 1
ATOM 1325 C CA . ALA B 1 13 ? -11.414 13.133 14.312 1 44.59 13 ALA B CA 1
ATOM 1326 C C . ALA B 1 13 ? -11.617 12.742 15.773 1 44.59 13 ALA B C 1
ATOM 1328 O O . ALA B 1 13 ? -11.156 11.695 16.219 1 44.59 13 ALA B O 1
ATOM 1329 N N . SER B 1 14 ? -12.266 13.617 16.5 1 40.19 14 SER B N 1
ATOM 1330 C CA . SER B 1 14 ? -12.562 13.328 17.891 1 40.19 14 SER B CA 1
ATOM 1331 C C . SER B 1 14 ? -13.492 12.125 18.031 1 40.19 14 SER B C 1
ATOM 1333 O O . SER B 1 14 ? -13.398 11.367 19 1 40.19 14 SER B O 1
ATOM 1335 N N . ALA B 1 15 ? -14.484 12.266 17.234 1 41.22 15 ALA B N 1
ATOM 1336 C CA . ALA B 1 15 ? -15.422 11.156 17.391 1 41.22 15 ALA B CA 1
ATOM 1337 C C . ALA B 1 15 ? -14.773 9.828 17 1 41.22 15 ALA B C 1
ATOM 1339 O O . ALA B 1 15 ? -15.172 8.766 17.484 1 41.22 15 ALA B O 1
ATOM 1340 N N . SER B 1 16 ? -14.023 9.844 15.891 1 41.56 16 SER B N 1
ATOM 1341 C CA . SER B 1 16 ? -13.281 8.625 15.578 1 41.56 16 SER B CA 1
ATOM 1342 C C . SER B 1 16 ? -12.078 8.469 16.5 1 41.56 16 SER B C 1
ATOM 1344 O O . SER B 1 16 ? -11.328 9.422 16.719 1 41.56 16 SER B O 1
ATOM 1346 N N . ASN B 1 17 ? -12.305 8.039 17.75 1 39.88 17 ASN B N 1
ATOM 1347 C CA . ASN B 1 17 ? -11.242 7.781 18.719 1 39.88 17 ASN B CA 1
ATOM 1348 C C . ASN B 1 17 ? -9.859 7.973 18.109 1 39.88 17 ASN B C 1
ATOM 1350 O O . ASN B 1 17 ? -8.977 7.137 18.297 1 39.88 17 ASN B O 1
ATOM 1354 N N . ILE B 1 18 ? -9.805 8.641 17.156 1 43.31 18 ILE B N 1
ATOM 1355 C CA . ILE B 1 18 ? -8.523 8.945 16.547 1 43.31 18 ILE B CA 1
ATOM 1356 C C . ILE B 1 18 ? -7.645 9.703 17.547 1 43.31 18 ILE B C 1
ATOM 1358 O O . ILE B 1 18 ? -7.387 10.898 17.375 1 43.31 18 ILE B O 1
ATOM 1362 N N . HIS B 1 19 ? -7.922 9.797 18.734 1 40.16 19 HIS B N 1
ATOM 1363 C CA . HIS B 1 19 ? -7.07 10.492 19.688 1 40.16 19 HIS B CA 1
ATOM 1364 C C . HIS B 1 19 ? -5.621 10.023 19.578 1 40.16 19 HIS B C 1
ATOM 1366 O O . HIS B 1 19 ? -4.805 10.305 20.469 1 40.16 19 HIS B O 1
ATOM 1372 N N . PRO B 1 20 ? -5.383 8.797 18.984 1 38.16 20 PRO B N 1
ATOM 1373 C CA . PRO B 1 20 ? -4.133 8.227 19.484 1 38.16 20 PRO B CA 1
ATOM 1374 C C . PRO B 1 20 ? -2.918 9.094 19.172 1 38.16 20 PRO B C 1
ATOM 1376 O O . PRO B 1 20 ? -2.975 9.938 18.266 1 38.16 20 PRO B O 1
ATOM 1379 N N . ASN B 1 21 ? -1.973 9.18 20.016 1 44.34 21 ASN B N 1
ATOM 1380 C CA . ASN B 1 21 ? -0.59 9.539 19.719 1 44.34 21 ASN B CA 1
ATOM 1381 C C . ASN B 1 21 ? -0.278 9.398 18.234 1 44.34 21 ASN B C 1
ATOM 1383 O O . ASN B 1 21 ? -0.288 8.289 17.703 1 44.34 21 ASN B O 1
ATOM 1387 N N . ILE B 1 22 ? -0.608 10.594 17.5 1 51.69 22 ILE B N 1
ATOM 1388 C CA . ILE B 1 22 ? -0.366 10.672 16.062 1 51.69 22 ILE B CA 1
ATOM 1389 C C . ILE B 1 22 ? 0.728 9.68 15.672 1 51.69 22 ILE B C 1
ATOM 1391 O O . ILE B 1 22 ? 0.623 9 14.648 1 51.69 22 ILE B O 1
ATOM 1395 N N . GLU B 1 23 ? 1.779 9.781 16.562 1 49.5 23 GLU B N 1
ATOM 1396 C CA . GLU B 1 23 ? 2.879 8.875 16.25 1 49.5 23 GLU B CA 1
ATOM 1397 C C . GLU B 1 23 ? 2.393 7.434 16.156 1 49.5 23 GLU B C 1
ATOM 1399 O O . GLU B 1 23 ? 2.91 6.652 15.352 1 49.5 23 GLU B O 1
ATOM 1404 N N . ASN B 1 24 ? 1.295 7.266 16.969 1 50.69 24 ASN B N 1
ATOM 1405 C CA . ASN B 1 24 ? 0.78 5.902 17.031 1 50.69 24 ASN B CA 1
ATOM 1406 C C . ASN B 1 24 ? -0.07 5.566 15.812 1 50.69 24 ASN B C 1
ATOM 1408 O O . ASN B 1 24 ? -0.505 4.426 15.641 1 50.69 24 ASN B O 1
ATOM 1412 N N . GLN B 1 25 ? -0.183 6.637 14.945 1 55.66 25 GLN B N 1
ATOM 1413 C CA . GLN B 1 25 ? -1.08 6.391 13.82 1 55.66 25 GLN B CA 1
ATOM 1414 C C . GLN B 1 25 ? -0.297 6.059 12.555 1 55.66 25 GLN B C 1
ATOM 1416 O O . GLN B 1 25 ? -0.88 5.66 11.547 1 55.66 25 GLN B O 1
ATOM 1421 N N . LEU B 1 26 ? 0.998 6.207 12.695 1 61.75 26 LEU B N 1
ATOM 1422 C CA . LEU B 1 26 ? 1.756 5.809 11.516 1 61.75 26 LEU B CA 1
ATOM 1423 C C . LEU B 1 26 ? 1.584 4.32 11.234 1 61.75 26 LEU B C 1
ATOM 1425 O O . LEU B 1 26 ? 1.626 3.502 12.148 1 61.75 26 LEU B O 1
ATOM 1429 N N . THR B 1 27 ? 0.972 4.09 10.148 1 75.25 27 THR B N 1
ATOM 1430 C CA . THR B 1 27 ? 0.765 2.703 9.742 1 75.25 27 THR B CA 1
ATOM 1431 C C . THR B 1 27 ? 1.641 2.35 8.547 1 75.25 27 THR B C 1
ATOM 1433 O O . THR B 1 27 ? 2.008 3.227 7.762 1 75.25 27 THR B O 1
ATOM 1436 N N . ASP B 1 28 ? 1.955 1.111 8.594 1 87.38 28 ASP B N 1
ATOM 1437 C CA . ASP B 1 28 ? 2.686 0.612 7.43 1 87.38 28 ASP B CA 1
ATOM 1438 C C . ASP B 1 28 ? 1.727 0.169 6.328 1 87.38 28 ASP B C 1
ATOM 1440 O O . ASP B 1 28 ? 2.145 -0.06 5.188 1 87.38 28 ASP B O 1
ATOM 1444 N N . ASP B 1 29 ? 0.436 0.181 6.664 1 90.19 29 ASP B N 1
ATOM 1445 C CA . ASP B 1 29 ? -0.591 -0.154 5.684 1 90.19 29 ASP B CA 1
ATOM 1446 C C . ASP B 1 29 ? -1.183 1.105 5.055 1 90.19 29 ASP B C 1
ATOM 1448 O O . ASP B 1 29 ? -1.958 1.819 5.695 1 90.19 29 ASP B O 1
ATOM 1452 N N . LEU B 1 30 ? -0.845 1.303 3.855 1 96.25 30 LEU B N 1
ATOM 1453 C CA . LEU B 1 30 ? -1.138 2.613 3.287 1 96.25 30 LEU B CA 1
ATOM 1454 C C . LEU B 1 30 ? -2.285 2.527 2.285 1 96.25 30 LEU B C 1
ATOM 1456 O O . LEU B 1 30 ? -3.215 3.334 2.328 1 96.25 30 LEU B O 1
ATOM 1460 N N . VAL B 1 31 ? -2.211 1.465 1.467 1 97.62 31 VAL B N 1
ATOM 1461 C CA . VAL B 1 31 ? -3.143 1.462 0.344 1 97.62 31 VAL B CA 1
ATOM 1462 C C . VAL B 1 31 ? -3.6 0.033 0.055 1 97.62 31 VAL B C 1
ATOM 1464 O O . VAL B 1 31 ? -2.93 -0.929 0.437 1 97.62 31 VAL B O 1
ATOM 1467 N N . THR B 1 32 ? -4.742 -0.045 -0.561 1 96.88 32 THR B N 1
ATOM 1468 C CA . THR B 1 32 ? -5.305 -1.318 -1.002 1 96.88 32 THR B CA 1
ATOM 1469 C C . THR B 1 32 ? -5.074 -1.521 -2.496 1 96.88 32 THR B C 1
ATOM 1471 O O . THR B 1 32 ? -4.473 -0.671 -3.158 1 96.88 32 THR B O 1
ATOM 1474 N N . GLN B 1 33 ? -5.531 -2.615 -2.969 1 96.44 33 GLN B N 1
ATOM 1475 C CA . GLN B 1 33 ? -5.473 -2.926 -4.395 1 96.44 33 GLN B CA 1
ATOM 1476 C C . GLN B 1 33 ? -6.168 -1.849 -5.223 1 96.44 33 GLN B C 1
ATOM 1478 O O . GLN B 1 33 ? -5.73 -1.529 -6.328 1 96.44 33 GLN B O 1
ATOM 1483 N N . LYS B 1 34 ? -7.301 -1.329 -4.758 1 97.25 34 LYS B N 1
ATOM 1484 C CA . LYS B 1 34 ? -8.078 -0.292 -5.43 1 97.25 34 LYS B CA 1
ATOM 1485 C C . LYS B 1 34 ? -7.195 0.885 -5.832 1 97.25 34 LYS B C 1
ATOM 1487 O O . LYS B 1 34 ? -7.387 1.479 -6.895 1 97.25 34 LYS B O 1
ATOM 1492 N N . PHE B 1 35 ? -6.207 1.188 -5.027 1 98.38 35 PHE B N 1
ATOM 1493 C CA . PHE B 1 35 ? -5.293 2.303 -5.258 1 98.38 35 PHE B CA 1
ATOM 1494 C C . PHE B 1 35 ? -4.527 2.113 -6.559 1 98.38 35 PHE B C 1
ATOM 1496 O O . PHE B 1 35 ? -4.277 3.08 -7.285 1 98.38 35 PHE B O 1
ATOM 1503 N N . PHE B 1 36 ? -4.25 0.922 -6.918 1 97.56 36 PHE B N 1
ATOM 1504 C CA . PHE B 1 36 ? -3.4 0.618 -8.062 1 97.56 36 PHE B CA 1
ATOM 1505 C C . PHE B 1 36 ? -4.238 0.457 -9.328 1 97.56 36 PHE B C 1
ATOM 1507 O O . PHE B 1 36 ? -3.699 0.191 -10.406 1 97.56 36 PHE B O 1
ATOM 1514 N N . GLU B 1 37 ? -5.566 0.653 -9.227 1 97.81 37 GLU B N 1
ATOM 1515 C CA . GLU B 1 37 ? -6.43 0.624 -10.398 1 97.81 37 GLU B CA 1
ATOM 1516 C C . GLU B 1 37 ? -6.309 1.914 -11.203 1 97.81 37 GLU B C 1
ATOM 1518 O O . GLU B 1 37 ? -6.727 1.971 -12.367 1 97.81 37 GLU B O 1
ATOM 1523 N N . PHE B 1 38 ? -5.754 2.877 -10.617 1 97.69 38 PHE B N 1
ATOM 1524 C CA . PHE B 1 38 ? -5.602 4.156 -11.305 1 97.69 38 PHE B CA 1
ATOM 1525 C C . PHE B 1 38 ? -4.383 4.137 -12.219 1 97.69 38 PHE B C 1
ATOM 1527 O O . PHE B 1 38 ? -3.268 3.867 -11.766 1 97.69 38 PHE B O 1
ATOM 1534 N N . HIS B 1 39 ? -4.641 4.492 -13.484 1 94.81 39 HIS B N 1
ATOM 1535 C CA . HIS B 1 39 ? -3.59 4.488 -14.492 1 94.81 39 HIS B CA 1
ATOM 1536 C C . HIS B 1 39 ? -3.705 5.699 -15.414 1 94.81 39 HIS B C 1
ATOM 1538 O O . HIS B 1 39 ? -4.699 5.848 -16.125 1 94.81 39 HIS B O 1
ATOM 1544 N N . PRO B 1 40 ? -2.611 6.504 -15.359 1 95.56 40 PRO B N 1
ATOM 1545 C CA . PRO B 1 40 ? -1.433 6.508 -14.484 1 95.56 40 PRO B CA 1
ATOM 1546 C C . PRO B 1 40 ? -1.789 6.695 -13.016 1 95.56 40 PRO B C 1
ATOM 1548 O O . PRO B 1 40 ? -2.848 7.246 -12.695 1 95.56 40 PRO B O 1
ATOM 1551 N N . LEU B 1 41 ? -0.924 6.191 -12.094 1 96.56 41 LEU B N 1
ATOM 1552 C CA . LEU B 1 41 ? -1.218 6.113 -10.664 1 96.56 41 LEU B CA 1
ATOM 1553 C C . LEU B 1 41 ? -1.604 7.484 -10.117 1 96.56 41 LEU B C 1
ATOM 1555 O O . LEU B 1 41 ? -2.459 7.582 -9.227 1 96.56 41 LEU B O 1
ATOM 1559 N N . ASN B 1 42 ? -1.017 8.531 -10.656 1 96.94 42 ASN B N 1
ATOM 1560 C CA . ASN B 1 42 ? -1.243 9.867 -10.125 1 96.94 42 ASN B CA 1
ATOM 1561 C C . ASN B 1 42 ? -2.68 10.328 -10.359 1 96.94 42 ASN B C 1
ATOM 1563 O O . ASN B 1 42 ? -3.123 11.32 -9.773 1 96.94 42 ASN B O 1
ATOM 1567 N N . THR B 1 43 ? -3.469 9.609 -11.188 1 98.44 43 THR B N 1
ATOM 1568 C CA . THR B 1 43 ? -4.855 10 -11.422 1 98.44 43 THR B CA 1
ATOM 1569 C C . THR B 1 43 ? -5.707 9.75 -10.18 1 98.44 43 THR B C 1
ATOM 1571 O O . THR B 1 43 ? -6.84 10.227 -10.094 1 98.44 43 THR B O 1
ATOM 1574 N N . VAL B 1 44 ? -5.16 9.008 -9.18 1 98.75 44 VAL B N 1
ATOM 1575 C CA . VAL B 1 44 ? -5.871 8.828 -7.918 1 98.75 44 VAL B CA 1
ATOM 1576 C C . VAL B 1 44 ? -6.109 10.188 -7.262 1 98.75 44 VAL B C 1
ATOM 1578 O O . VAL B 1 44 ? -7.102 10.375 -6.555 1 98.75 44 VAL B O 1
ATOM 1581 N N . VAL B 1 45 ? -5.211 11.164 -7.523 1 98.75 45 VAL B N 1
ATOM 1582 C CA . VAL B 1 45 ? -5.324 12.5 -6.949 1 98.75 45 VAL B CA 1
ATOM 1583 C C . VAL B 1 45 ? -6.609 13.172 -7.434 1 98.75 45 VAL B C 1
ATOM 1585 O O . VAL B 1 45 ? -7.301 13.836 -6.66 1 98.75 45 VAL B O 1
ATOM 1588 N N . ASP B 1 46 ? -6.965 12.93 -8.695 1 98.62 46 ASP B N 1
ATOM 1589 C CA . ASP B 1 46 ? -8.219 13.453 -9.234 1 98.62 46 ASP B CA 1
ATOM 1590 C C . ASP B 1 46 ? -9.422 12.836 -8.531 1 98.62 46 ASP B C 1
ATOM 1592 O O . ASP B 1 46 ? -10.391 13.531 -8.219 1 98.62 46 ASP B O 1
ATOM 1596 N N . LYS B 1 47 ? -9.352 11.531 -8.32 1 98.62 47 LYS B N 1
ATOM 1597 C CA . LYS B 1 47 ? -10.414 10.844 -7.59 1 98.62 47 LYS B CA 1
ATOM 1598 C C . LYS B 1 47 ? -10.562 11.406 -6.18 1 98.62 47 LYS B C 1
ATOM 1600 O O . LYS B 1 47 ? -11.68 11.617 -5.707 1 98.62 47 LYS B O 1
ATOM 1605 N N . ILE B 1 48 ? -9.438 11.695 -5.512 1 98.31 48 ILE B N 1
ATOM 1606 C CA . ILE B 1 48 ? -9.453 12.211 -4.148 1 98.31 48 ILE B CA 1
ATOM 1607 C C . ILE B 1 48 ? -10 13.641 -4.145 1 98.31 48 ILE B C 1
ATOM 1609 O O . ILE B 1 48 ? -10.758 14.023 -3.25 1 98.31 48 ILE B O 1
ATOM 1613 N N . ARG B 1 49 ? -9.672 14.406 -5.16 1 97.94 49 ARG B N 1
ATOM 1614 C CA . ARG B 1 49 ? -10.242 15.742 -5.301 1 97.94 49 ARG B CA 1
ATOM 1615 C C . ARG B 1 49 ? -11.766 15.68 -5.418 1 97.94 49 ARG B C 1
ATOM 1617 O O . ARG B 1 49 ? -12.477 16.469 -4.809 1 97.94 49 ARG B O 1
ATOM 1624 N N . GLU B 1 50 ? -12.195 14.734 -6.188 1 97.88 50 GLU B N 1
ATOM 1625 C CA . GLU B 1 50 ? -13.633 14.531 -6.34 1 97.88 50 GLU B CA 1
ATOM 1626 C C . GLU B 1 50 ? -14.281 14.156 -5.012 1 97.88 50 GLU B C 1
ATOM 1628 O O . GLU B 1 50 ? -15.344 14.68 -4.664 1 97.88 50 GLU B O 1
ATOM 1633 N N . ILE B 1 51 ? -13.664 13.234 -4.262 1 96.88 51 ILE B N 1
ATOM 1634 C CA . ILE B 1 51 ? -14.195 12.75 -2.992 1 96.88 51 ILE B CA 1
ATOM 1635 C C . ILE B 1 51 ? -14.297 13.906 -1.998 1 96.88 51 ILE B C 1
ATOM 1637 O O . ILE B 1 51 ? -15.344 14.109 -1.376 1 96.88 51 ILE B O 1
ATOM 1641 N N . VAL B 1 52 ? -13.219 14.656 -1.901 1 94.62 52 VAL B N 1
ATOM 1642 C CA . VAL B 1 52 ? -13.164 15.742 -0.929 1 94.62 52 VAL B CA 1
ATOM 1643 C C . VAL B 1 52 ? -14.156 16.828 -1.317 1 94.62 52 VAL B C 1
ATOM 1645 O O . VAL B 1 52 ? -14.633 17.578 -0.461 1 94.62 52 VAL B O 1
ATOM 1648 N N . GLY B 1 53 ? -14.492 16.891 -2.576 1 92.94 53 GLY B N 1
ATOM 1649 C CA . GLY B 1 53 ? -15.414 17.906 -3.086 1 92.94 53 GLY B CA 1
ATOM 1650 C C . GLY B 1 53 ? -16.859 17.609 -2.744 1 92.94 53 GLY B C 1
ATOM 1651 O O . GLY B 1 53 ? -17.734 18.469 -2.922 1 92.94 53 GLY B O 1
ATOM 1652 N N . ARG B 1 54 ? -17.25 16.391 -2.287 1 90.25 54 ARG B N 1
ATOM 1653 C CA . ARG B 1 54 ? -18.609 16.016 -1.947 1 90.25 54 ARG B CA 1
ATOM 1654 C C . ARG B 1 54 ? -19.078 16.719 -0.681 1 90.25 54 ARG B C 1
ATOM 1656 O O . ARG B 1 54 ? -20.266 16.656 -0.326 1 90.25 54 ARG B O 1
ATOM 1663 N N . ASN B 1 55 ? -18.438 17.609 -0.153 1 72.88 55 ASN B N 1
ATOM 1664 C CA . ASN B 1 55 ? -18.781 18.406 1.017 1 72.88 55 ASN B CA 1
ATOM 1665 C C . ASN B 1 55 ? -19.219 17.531 2.184 1 72.88 55 ASN B C 1
ATOM 1667 O O . ASN B 1 55 ? -20.422 17.422 2.469 1 72.88 55 ASN B O 1
ATOM 1671 N N . PHE B 1 56 ? -18.359 16.906 2.754 1 68.81 56 PHE B N 1
ATOM 1672 C CA . PHE B 1 56 ? -18.641 16.078 3.928 1 68.81 56 PHE B CA 1
ATOM 1673 C C . PHE B 1 56 ? -18.797 16.953 5.168 1 68.81 56 PHE B C 1
ATOM 1675 O O . PHE B 1 56 ? -18.078 17.938 5.34 1 68.81 56 PHE B O 1
ATOM 1682 N N . ALA B 1 57 ? -20.031 16.875 5.734 1 57.16 57 ALA B N 1
ATOM 1683 C CA . ALA B 1 57 ? -20.141 17.547 7.027 1 57.16 57 ALA B CA 1
ATOM 1684 C C . ALA B 1 57 ? -19.219 16.906 8.062 1 57.16 57 ALA B C 1
ATOM 1686 O O . ALA B 1 57 ? -18.797 15.758 7.902 1 57.16 57 ALA B O 1
ATOM 1687 N N . SER B 1 58 ? -18.516 17.672 9.008 1 53.03 58 SER B N 1
ATOM 1688 C CA . SER B 1 58 ? -17.531 17.297 10.016 1 53.03 58 SER B CA 1
ATOM 1689 C C . SER B 1 58 ? -17.859 15.938 10.633 1 53.03 58 SER B C 1
ATOM 1691 O O . SER B 1 58 ? -16.969 15.109 10.836 1 53.03 58 SER B O 1
ATOM 1693 N N . GLU B 1 59 ? -19.281 15.742 10.891 1 53.25 59 GLU B N 1
ATOM 1694 C CA . GLU B 1 59 ? -19.781 14.516 11.5 1 53.25 59 GLU B CA 1
ATOM 1695 C C . GLU B 1 59 ? -19.609 13.328 10.562 1 53.25 59 GLU B C 1
ATOM 1697 O O . GLU B 1 59 ? -19.766 12.172 10.977 1 53.25 59 GLU B O 1
ATOM 1702 N N . GLU B 1 60 ? -19.016 13.75 9.406 1 67.06 60 GLU B N 1
ATOM 1703 C CA . GLU B 1 60 ? -19.062 12.703 8.391 1 67.06 60 GLU B CA 1
ATOM 1704 C C . GLU B 1 60 ? -17.656 12.242 8.008 1 67.06 60 GLU B C 1
ATOM 1706 O O . GLU B 1 60 ? -17.406 11.906 6.848 1 67.06 60 GLU B O 1
ATOM 1711 N N . ALA B 1 61 ? -16.734 12.352 9.047 1 75.94 61 ALA B N 1
ATOM 1712 C CA . ALA B 1 61 ? -15.375 11.859 8.844 1 75.94 61 ALA B CA 1
ATOM 1713 C C . ALA B 1 61 ? -15.375 10.391 8.438 1 75.94 61 ALA B C 1
ATOM 1715 O O . ALA B 1 61 ? -14.609 9.984 7.562 1 75.94 61 ALA B O 1
ATOM 1716 N N . GLU B 1 62 ? -16.344 9.742 8.984 1 85 62 GLU B N 1
ATOM 1717 C CA . GLU B 1 62 ? -16.422 8.32 8.672 1 85 62 GLU B CA 1
ATOM 1718 C C . GLU B 1 62 ? -16.781 8.094 7.207 1 85 62 GLU B C 1
ATOM 1720 O O . GLU B 1 62 ? -16.25 7.199 6.559 1 85 62 GLU B O 1
ATOM 1725 N N . GLU B 1 63 ? -17.672 8.961 6.754 1 90.38 63 GLU B N 1
ATOM 1726 C CA . GLU B 1 63 ? -18.062 8.836 5.352 1 90.38 63 GLU B CA 1
ATOM 1727 C C . GLU B 1 63 ? -16.891 9.156 4.43 1 90.38 63 GLU B C 1
ATOM 1729 O O . GLU B 1 63 ? -16.688 8.484 3.418 1 90.38 63 GLU B O 1
ATOM 1734 N N . LEU B 1 64 ? -16.141 10.125 4.828 1 93.12 64 LEU B N 1
ATOM 1735 C CA . LEU B 1 64 ? -14.961 10.492 4.043 1 93.12 64 LEU B CA 1
ATOM 1736 C C . LEU B 1 64 ? -13.93 9.367 4.051 1 93.12 64 LEU B C 1
ATOM 1738 O O . LEU B 1 64 ? -13.438 8.961 2.992 1 93.12 64 LEU B O 1
ATOM 1742 N N . ILE B 1 65 ? -13.695 8.852 5.227 1 94.06 65 ILE B N 1
ATOM 1743 C CA . ILE B 1 65 ? -12.719 7.781 5.387 1 94.06 65 ILE B CA 1
ATOM 1744 C C . ILE B 1 65 ? -13.148 6.559 4.578 1 94.06 65 ILE B C 1
ATOM 1746 O O . ILE B 1 65 ? -12.328 5.938 3.898 1 94.06 65 ILE B O 1
ATOM 1750 N N . ASN B 1 66 ? -14.398 6.301 4.629 1 94.88 66 ASN B N 1
ATOM 1751 C CA . ASN B 1 66 ? -14.922 5.172 3.869 1 94.88 66 ASN B CA 1
ATOM 1752 C C . ASN B 1 66 ? -14.812 5.406 2.365 1 94.88 66 ASN B C 1
ATOM 1754 O O . ASN B 1 66 ? -14.508 4.48 1.609 1 94.88 66 ASN B O 1
ATOM 1758 N N . ALA B 1 67 ? -15.086 6.629 1.979 1 95.88 67 ALA B N 1
ATOM 1759 C CA . ALA B 1 67 ? -14.977 6.961 0.56 1 95.88 67 ALA B CA 1
ATOM 1760 C C . ALA B 1 67 ? -13.531 6.859 0.086 1 95.88 67 ALA B C 1
ATOM 1762 O O . ALA B 1 67 ? -13.258 6.301 -0.979 1 95.88 67 ALA B O 1
ATOM 1763 N N . LEU B 1 68 ? -12.609 7.375 0.886 1 97.56 68 LEU B N 1
ATOM 1764 C CA . LEU B 1 68 ? -11.195 7.266 0.55 1 97.56 68 LEU B CA 1
ATOM 1765 C C . LEU B 1 68 ? -10.773 5.805 0.437 1 97.56 68 LEU B C 1
ATOM 1767 O O . LEU B 1 68 ? -10.039 5.434 -0.482 1 97.56 68 LEU B O 1
ATOM 1771 N N . TYR B 1 69 ? -11.273 5.027 1.307 1 96.94 69 TYR B N 1
ATOM 1772 C CA . TYR B 1 69 ? -10.945 3.605 1.326 1 96.94 69 TYR B CA 1
ATOM 1773 C C . TYR B 1 69 ? -11.547 2.889 0.121 1 96.94 69 TYR B C 1
ATOM 1775 O O . TYR B 1 69 ? -10.828 2.246 -0.647 1 96.94 69 TYR B O 1
ATOM 1783 N N . SER B 1 70 ? -12.828 3.072 -0.113 1 97.56 70 SER B N 1
ATOM 1784 C CA . SER B 1 70 ? -13.547 2.254 -1.081 1 97.56 70 SER B CA 1
ATOM 1785 C C . SER B 1 70 ? -13.344 2.768 -2.502 1 97.56 70 SER B C 1
ATOM 1787 O O . SER B 1 70 ? -13.367 1.991 -3.459 1 97.56 70 SER B O 1
ATOM 1789 N N . GLU B 1 71 ? -13.125 4.062 -2.627 1 98.19 71 GLU B N 1
ATOM 1790 C CA . GLU B 1 71 ? -13.109 4.613 -3.979 1 98.19 71 GLU B CA 1
ATOM 1791 C C . GLU B 1 71 ? -11.688 4.941 -4.43 1 98.19 71 GLU B C 1
ATOM 1793 O O . GLU B 1 71 ? -11.398 4.941 -5.629 1 98.19 71 GLU B O 1
ATOM 1798 N N . ALA B 1 72 ? -10.766 5.184 -3.434 1 98.5 72 ALA B N 1
ATOM 1799 C CA . ALA B 1 72 ? -9.422 5.594 -3.826 1 98.5 72 ALA B CA 1
ATOM 1800 C C . ALA B 1 72 ? -8.375 4.602 -3.32 1 98.5 72 ALA B C 1
ATOM 1802 O O . ALA B 1 72 ? -7.203 4.676 -3.695 1 98.5 72 ALA B O 1
ATOM 1803 N N . GLY B 1 73 ? -8.758 3.699 -2.449 1 98.12 73 GLY B N 1
ATOM 1804 C CA . GLY B 1 73 ? -7.855 2.656 -1.992 1 98.12 73 GLY B CA 1
ATOM 1805 C C . GLY B 1 73 ? -6.949 3.104 -0.861 1 98.12 73 GLY B C 1
ATOM 1806 O O . GLY B 1 73 ? -5.898 2.508 -0.629 1 98.12 73 GLY B O 1
ATOM 1807 N N . ILE B 1 74 ? -7.32 4.195 -0.215 1 97.81 74 ILE B N 1
ATOM 1808 C CA . ILE B 1 74 ? -6.582 4.66 0.957 1 97.81 74 ILE B CA 1
ATOM 1809 C C . ILE B 1 74 ? -7.047 3.893 2.193 1 97.81 74 ILE B C 1
ATOM 1811 O O . ILE B 1 74 ? -8.242 3.877 2.512 1 97.81 74 ILE B O 1
ATOM 1815 N N . GLN B 1 75 ? -6.105 3.221 2.855 1 95.81 75 GLN B N 1
ATOM 1816 C CA . GLN B 1 75 ? -6.473 2.498 4.07 1 95.81 75 GLN B CA 1
ATOM 1817 C C . GLN B 1 75 ? -7.07 3.439 5.109 1 95.81 75 GLN B C 1
ATOM 1819 O O . GLN B 1 75 ? -6.668 4.602 5.211 1 95.81 75 GLN B O 1
ATOM 1824 N N . LYS B 1 76 ? -7.934 2.939 5.898 1 93.12 76 LYS B N 1
ATOM 1825 C CA . LYS B 1 76 ? -8.68 3.775 6.832 1 93.12 76 LYS B CA 1
ATOM 1826 C C . LYS B 1 76 ? -7.75 4.457 7.828 1 93.12 76 LYS B C 1
ATOM 1828 O O . LYS B 1 76 ? -7.844 5.668 8.047 1 93.12 76 LYS B O 1
ATOM 1833 N N . LYS B 1 77 ? -6.824 3.654 8.383 1 92.19 77 LYS B N 1
ATOM 1834 C CA . LYS B 1 77 ? -5.898 4.234 9.344 1 92.19 77 LYS B CA 1
ATOM 1835 C C . LYS B 1 77 ? -5.016 5.293 8.688 1 92.19 77 LYS B C 1
ATOM 1837 O O . LYS B 1 77 ? -4.68 6.305 9.312 1 92.19 77 LYS B O 1
ATOM 1842 N N . PHE B 1 78 ? -4.605 5.062 7.453 1 95 78 PHE B N 1
ATOM 1843 C CA . PHE B 1 78 ? -3.812 6.047 6.723 1 95 78 PHE B CA 1
ATOM 1844 C C . PHE B 1 78 ? -4.637 7.297 6.438 1 95 78 PHE B C 1
ATOM 1846 O O . PHE B 1 78 ? -4.137 8.414 6.566 1 95 78 PHE B O 1
ATOM 1853 N N . GLY B 1 79 ? -5.859 7.105 6.059 1 94.62 79 GLY B N 1
ATOM 1854 C CA . GLY B 1 79 ? -6.754 8.242 5.859 1 94.62 79 GLY B CA 1
ATOM 1855 C C . GLY B 1 79 ? -6.922 9.086 7.105 1 94.62 79 GLY B C 1
ATOM 1856 O O . GLY B 1 79 ? -6.891 10.32 7.035 1 94.62 79 GLY B O 1
ATOM 1857 N N . MET B 1 80 ? -7.102 8.391 8.203 1 92.62 80 MET B N 1
ATOM 1858 C CA . MET B 1 80 ? -7.227 9.109 9.469 1 92.62 80 MET B CA 1
ATOM 1859 C C . MET B 1 80 ? -5.957 9.898 9.773 1 92.62 80 MET B C 1
ATOM 1861 O O . MET B 1 80 ? -6.027 11.031 10.242 1 92.62 80 MET B O 1
ATOM 1865 N N . PHE B 1 81 ? -4.844 9.289 9.484 1 92.94 81 PHE B N 1
ATOM 1866 C CA . PHE B 1 81 ? -3.559 9.945 9.703 1 92.94 81 PHE B CA 1
ATOM 1867 C C . PHE B 1 81 ? -3.434 11.188 8.828 1 92.94 81 PHE B C 1
ATOM 1869 O O . PHE B 1 81 ? -2.979 12.242 9.289 1 92.94 81 PHE B O 1
ATOM 1876 N N . ILE B 1 82 ? -3.871 11.047 7.59 1 95.5 82 ILE B N 1
ATOM 1877 C CA . ILE B 1 82 ? -3.805 12.164 6.66 1 95.5 82 ILE B CA 1
ATOM 1878 C C . ILE B 1 82 ? -4.684 13.305 7.164 1 95.5 82 ILE B C 1
ATOM 1880 O O . ILE B 1 82 ? -4.254 14.461 7.191 1 95.5 82 ILE B O 1
ATOM 1884 N N . ILE B 1 83 ? -5.844 12.961 7.555 1 92.12 83 ILE B N 1
ATOM 1885 C CA . ILE B 1 83 ? -6.785 13.961 8.031 1 92.12 83 ILE B CA 1
ATOM 1886 C C . ILE B 1 83 ? -6.203 14.68 9.25 1 92.12 83 ILE B C 1
ATOM 1888 O O . ILE B 1 83 ? -6.281 15.906 9.359 1 92.12 83 ILE B O 1
ATOM 1892 N N . ALA B 1 84 ? -5.586 13.938 10.141 1 90.19 84 ALA B N 1
ATOM 1893 C CA . ALA B 1 84 ? -4.961 14.531 11.32 1 90.19 84 ALA B CA 1
ATOM 1894 C C . ALA B 1 84 ? -3.803 15.445 10.922 1 90.19 84 ALA B C 1
ATOM 1896 O O . ALA B 1 84 ? -3.617 16.516 11.516 1 90.19 84 ALA B O 1
ATOM 1897 N N . SER B 1 85 ? -3.07 15.047 9.922 1 94.44 85 SER B N 1
ATOM 1898 C CA . SER B 1 85 ? -1.892 15.789 9.484 1 94.44 85 SER B CA 1
ATOM 1899 C C . SER B 1 85 ? -2.277 17.125 8.867 1 94.44 85 SER B C 1
ATOM 1901 O O . SER B 1 85 ? -1.48 18.062 8.852 1 94.44 85 SER B O 1
ATOM 1903 N N . VAL B 1 86 ? -3.508 17.172 8.367 1 94.62 86 VAL B N 1
ATOM 1904 C CA . VAL B 1 86 ? -3.934 18.422 7.738 1 94.62 86 VAL B CA 1
ATOM 1905 C C . VAL B 1 86 ? -4.898 19.156 8.656 1 94.62 86 VAL B C 1
ATOM 1907 O O . VAL B 1 86 ? -5.594 20.078 8.227 1 94.62 86 VAL B O 1
ATOM 1910 N N . CYS B 1 87 ? -5.055 18.703 9.867 1 90.75 87 CYS B N 1
ATOM 1911 C CA . CYS B 1 87 ? -5.895 19.312 10.891 1 90.75 87 CYS B CA 1
ATOM 1912 C C . CYS B 1 87 ? -7.32 19.5 10.391 1 90.75 87 CYS B C 1
ATOM 1914 O O . CYS B 1 87 ? -7.93 20.547 10.609 1 90.75 87 CYS B O 1
ATOM 1916 N N . GLY B 1 88 ? -7.777 18.547 9.555 1 88.19 88 GLY B N 1
ATOM 1917 C CA . GLY B 1 88 ? -9.164 18.547 9.109 1 88.19 88 GLY B CA 1
ATOM 1918 C C . GLY B 1 88 ? -9.383 19.375 7.859 1 88.19 88 GLY B C 1
ATOM 1919 O O . GLY B 1 88 ? -10.492 19.422 7.328 1 88.19 88 GLY B O 1
ATOM 1920 N N . ASP B 1 89 ? -8.367 20.047 7.332 1 91.19 89 ASP B N 1
ATOM 1921 C CA . ASP B 1 89 ? -8.5 20.75 6.059 1 91.19 89 ASP B CA 1
ATOM 1922 C C . ASP B 1 89 ? -8.453 19.781 4.887 1 91.19 89 ASP B C 1
ATOM 1924 O O . ASP B 1 89 ? -7.383 19.547 4.316 1 91.19 89 ASP B O 1
ATOM 1928 N N . LEU B 1 90 ? -9.578 19.297 4.508 1 92.62 90 LEU B N 1
ATOM 1929 C CA . LEU B 1 90 ? -9.695 18.219 3.531 1 92.62 90 LEU B CA 1
ATOM 1930 C C . LEU B 1 90 ? -9.18 18.656 2.166 1 92.62 90 LEU B C 1
ATOM 1932 O O . LEU B 1 90 ? -8.797 17.828 1.342 1 92.62 90 LEU B O 1
ATOM 1936 N N . THR B 1 91 ? -9.156 19.984 1.913 1 93.81 91 THR B N 1
ATOM 1937 C CA . THR B 1 91 ? -8.734 20.5 0.613 1 93.81 91 THR B CA 1
ATOM 1938 C C . THR B 1 91 ? -7.246 20.25 0.392 1 93.81 91 THR B C 1
ATOM 1940 O O . THR B 1 91 ? -6.754 20.344 -0.734 1 93.81 91 THR B O 1
ATOM 1943 N N . LEU B 1 92 ? -6.535 19.875 1.451 1 96.44 92 LEU B N 1
ATOM 1944 C CA . LEU B 1 92 ? -5.098 19.641 1.367 1 96.44 92 LEU B CA 1
ATOM 1945 C C . LEU B 1 92 ? -4.801 18.156 1.101 1 96.44 92 LEU B C 1
ATOM 1947 O O . LEU B 1 92 ? -3.67 17.797 0.773 1 96.44 92 LEU B O 1
ATOM 1951 N N . ILE B 1 93 ? -5.793 17.328 1.15 1 97 93 ILE B N 1
ATOM 1952 C CA . ILE B 1 93 ? -5.578 15.883 1.051 1 97 93 ILE B CA 1
ATOM 1953 C C . ILE B 1 93 ? -5.07 15.531 -0.346 1 97 93 ILE B C 1
ATOM 1955 O O . ILE B 1 93 ? -4.113 14.766 -0.494 1 97 93 ILE B O 1
ATOM 1959 N N . PRO B 1 94 ? -5.617 16.109 -1.452 1 98.31 94 PRO B N 1
ATOM 1960 C CA . PRO B 1 94 ? -5.043 15.812 -2.768 1 98.31 94 PRO B CA 1
ATOM 1961 C C . PRO B 1 94 ? -3.57 16.203 -2.867 1 98.31 94 PRO B C 1
ATOM 1963 O O . PRO B 1 94 ? -2.766 15.445 -3.42 1 98.31 94 PRO B O 1
ATOM 1966 N N . ASP B 1 95 ? -3.246 17.359 -2.264 1 98.38 95 ASP B N 1
ATOM 1967 C CA . ASP B 1 95 ? -1.85 17.781 -2.279 1 98.38 95 ASP B CA 1
ATOM 1968 C C . ASP B 1 95 ? -0.977 16.828 -1.469 1 98.38 95 ASP B C 1
ATOM 1970 O O . ASP B 1 95 ? 0.165 16.562 -1.843 1 98.38 95 ASP B O 1
ATOM 1974 N N . TYR B 1 96 ? -1.503 16.422 -0.302 1 98.38 96 TYR B N 1
ATOM 1975 C CA . TYR B 1 96 ? -0.802 15.43 0.504 1 98.38 96 TYR B CA 1
ATOM 1976 C C . TYR B 1 96 ? -0.437 14.211 -0.33 1 98.38 96 TYR B C 1
ATOM 1978 O O . TYR B 1 96 ? 0.729 13.812 -0.383 1 98.38 96 TYR B O 1
ATOM 1986 N N . ILE B 1 97 ? -1.401 13.594 -1.021 1 98.75 97 ILE B N 1
ATOM 1987 C CA . ILE B 1 97 ? -1.214 12.352 -1.764 1 98.75 97 ILE B CA 1
ATOM 1988 C C . ILE B 1 97 ? -0.31 12.602 -2.969 1 98.75 97 ILE B C 1
ATOM 1990 O O . ILE B 1 97 ? 0.544 11.773 -3.295 1 98.75 97 ILE B O 1
ATOM 1994 N N . GLU B 1 98 ? -0.497 13.734 -3.656 1 98.62 98 GLU B N 1
ATOM 1995 C CA . GLU B 1 98 ? 0.356 14.07 -4.793 1 98.62 98 GLU B CA 1
ATOM 1996 C C . GLU B 1 98 ? 1.824 14.125 -4.383 1 98.62 98 GLU B C 1
ATOM 1998 O O . GLU B 1 98 ? 2.682 13.523 -5.035 1 98.62 98 GLU B O 1
ATOM 2003 N N . GLN B 1 99 ? 2.125 14.859 -3.322 1 98.5 99 GLN B N 1
ATOM 2004 C CA . GLN B 1 99 ? 3.502 15 -2.859 1 98.5 99 GLN B CA 1
ATOM 2005 C C . GLN B 1 99 ? 4.043 13.672 -2.336 1 98.5 99 GLN B C 1
ATOM 2007 O O . GLN B 1 99 ? 5.215 13.344 -2.547 1 98.5 99 GLN B O 1
ATOM 2012 N N . PHE B 1 100 ? 3.158 12.922 -1.646 1 98.19 100 PHE B N 1
ATOM 2013 C CA . PHE B 1 100 ? 3.545 11.594 -1.172 1 98.19 100 PHE B CA 1
ATOM 2014 C C . PHE B 1 100 ? 3.998 10.719 -2.33 1 98.19 100 PHE B C 1
ATOM 2016 O O . PHE B 1 100 ? 5.043 10.062 -2.254 1 98.19 100 PHE B O 1
ATOM 2023 N N . LEU B 1 101 ? 3.24 10.727 -3.436 1 97.62 101 LEU B N 1
ATOM 2024 C CA . LEU B 1 101 ? 3.551 9.883 -4.586 1 97.62 101 LEU B CA 1
ATOM 2025 C C . LEU B 1 101 ? 4.836 10.344 -5.266 1 97.62 101 LEU B C 1
ATOM 2027 O O . LEU B 1 101 ? 5.562 9.531 -5.844 1 97.62 101 LEU B O 1
ATOM 2031 N N . LYS B 1 102 ? 5.172 11.617 -5.121 1 97.12 102 LYS B N 1
ATOM 2032 C CA . LYS B 1 102 ? 6.352 12.18 -5.777 1 97.12 102 LYS B CA 1
ATOM 2033 C C . LYS B 1 102 ? 7.605 11.945 -4.941 1 97.12 102 LYS B C 1
ATOM 2035 O O . LYS B 1 102 ? 8.695 11.742 -5.484 1 97.12 102 LYS B O 1
ATOM 2040 N N . THR B 1 103 ? 7.453 11.945 -3.604 1 97.31 103 THR B N 1
ATOM 2041 C CA . THR B 1 103 ? 8.648 12.031 -2.77 1 97.31 103 THR B CA 1
ATOM 2042 C C . THR B 1 103 ? 8.719 10.852 -1.806 1 97.31 103 THR B C 1
ATOM 2044 O O . THR B 1 103 ? 9.758 10.609 -1.189 1 97.31 103 THR B O 1
ATOM 2047 N N . ALA B 1 104 ? 7.59 10.172 -1.567 1 96.56 104 ALA B N 1
ATOM 2048 C CA . ALA B 1 104 ? 7.43 9.07 -0.621 1 96.56 104 ALA B CA 1
ATOM 2049 C C . ALA B 1 104 ? 7.555 9.562 0.818 1 96.56 104 ALA B C 1
ATOM 2051 O O . ALA B 1 104 ? 7.676 8.758 1.747 1 96.56 104 ALA B O 1
ATOM 2052 N N . GLN B 1 105 ? 7.609 10.875 1 1 96.81 105 GLN B N 1
ATOM 2053 C CA . GLN B 1 105 ? 7.602 11.422 2.354 1 96.81 105 GLN B CA 1
ATOM 2054 C C . GLN B 1 105 ? 6.215 11.312 2.984 1 96.81 105 GLN B C 1
ATOM 2056 O O . GLN B 1 105 ? 5.215 11.68 2.363 1 96.81 105 GLN B O 1
ATOM 2061 N N . ASN B 1 106 ? 6.105 10.766 4.172 1 95.44 106 ASN B N 1
ATOM 2062 C CA . ASN B 1 106 ? 4.848 10.539 4.879 1 95.44 106 ASN B CA 1
ATOM 2063 C C . ASN B 1 106 ? 4.953 10.938 6.348 1 95.44 106 ASN B C 1
ATOM 2065 O O . ASN B 1 106 ? 5.531 10.211 7.152 1 95.44 106 ASN B O 1
ATOM 2069 N N . PRO B 1 107 ? 4.469 12.086 6.691 1 96.75 107 PRO B N 1
ATOM 2070 C CA . PRO B 1 107 ? 3.828 13.078 5.824 1 96.75 107 PRO B CA 1
ATOM 2071 C C . PRO B 1 107 ? 4.828 13.836 4.953 1 96.75 107 PRO B C 1
ATOM 2073 O O . PRO B 1 107 ? 6.016 13.906 5.285 1 96.75 107 PRO B O 1
ATOM 2076 N N . PRO B 1 108 ? 4.352 14.406 3.807 1 97.94 108 PRO B N 1
ATOM 2077 C CA . PRO B 1 108 ? 5.203 15.328 3.045 1 97.94 108 PRO B CA 1
ATOM 2078 C C . PRO B 1 108 ? 5.699 16.5 3.883 1 97.94 108 PRO B C 1
ATOM 2080 O O . PRO B 1 108 ? 4.953 17.031 4.707 1 97.94 108 PRO B O 1
ATOM 2083 N N . VAL B 1 109 ? 6.883 16.906 3.648 1 97.88 109 VAL B N 1
ATOM 2084 C CA . VAL B 1 109 ? 7.535 17.859 4.535 1 97.88 109 VAL B CA 1
ATOM 2085 C C . VAL B 1 109 ? 7.5 19.25 3.902 1 97.88 109 VAL B C 1
ATOM 2087 O O . VAL B 1 109 ? 7.492 19.391 2.676 1 97.88 109 VAL B O 1
ATOM 2090 N N . ASP B 1 110 ? 7.406 20.25 4.746 1 97.75 110 ASP B N 1
ATOM 2091 C CA . ASP B 1 110 ? 7.559 21.656 4.395 1 97.75 110 ASP B CA 1
ATOM 2092 C C . ASP B 1 110 ? 6.473 22.094 3.414 1 97.75 110 ASP B C 1
ATOM 2094 O O . ASP B 1 110 ? 6.762 22.781 2.426 1 97.75 110 ASP B O 1
ATOM 2098 N N . ILE B 1 111 ? 5.309 21.562 3.619 1 98.31 111 ILE B N 1
ATOM 2099 C CA . ILE B 1 111 ? 4.129 22 2.881 1 98.31 111 ILE B CA 1
ATOM 2100 C C . ILE B 1 111 ? 3.164 22.703 3.826 1 98.31 111 ILE B C 1
ATOM 2102 O O . ILE B 1 111 ? 2.818 22.172 4.883 1 98.31 111 ILE B O 1
ATOM 2106 N N . HIS B 1 112 ? 2.793 23.891 3.443 1 98.31 112 HIS B N 1
ATOM 2107 C CA . HIS B 1 112 ? 1.865 24.688 4.234 1 98.31 112 HIS B CA 1
ATOM 2108 C C . HIS B 1 112 ? 0.606 23.891 4.574 1 98.31 112 HIS B C 1
ATOM 2110 O O . HIS B 1 112 ? -0.037 23.328 3.684 1 98.31 112 HIS B O 1
ATOM 2116 N N . GLY B 1 113 ? 0.327 23.75 5.82 1 98 113 GLY B N 1
ATOM 2117 C CA . GLY B 1 113 ? -0.909 23.125 6.266 1 98 113 GLY B CA 1
ATOM 2118 C C . GLY B 1 113 ? -0.774 21.625 6.508 1 98 113 GLY B C 1
ATOM 2119 O O . GLY B 1 113 ? -1.675 21 7.066 1 98 113 GLY B O 1
ATOM 2120 N N . ILE B 1 114 ? 0.274 21.016 6.074 1 97.94 114 ILE B N 1
ATOM 2121 C CA . ILE B 1 114 ? 0.543 19.609 6.34 1 97.94 114 ILE B CA 1
ATOM 2122 C C . ILE B 1 114 ? 1.58 19.484 7.453 1 97.94 114 ILE B C 1
ATOM 2124 O O . ILE B 1 114 ? 2.754 19.812 7.258 1 97.94 114 ILE B O 1
ATOM 2128 N N . TRP B 1 115 ? 1.117 19.016 8.57 1 97.25 115 TRP B N 1
ATOM 2129 C CA . TRP B 1 115 ? 1.927 18.984 9.789 1 97.25 115 TRP B CA 1
ATOM 2130 C C . TRP B 1 115 ? 2.678 17.656 9.914 1 97.25 115 TRP B C 1
ATOM 2132 O O . TRP B 1 115 ? 2.092 16.594 9.742 1 97.25 115 TRP B O 1
ATOM 2142 N N . THR B 1 116 ? 3.953 17.734 10.148 1 96.62 116 THR B N 1
ATOM 2143 C CA . THR B 1 116 ? 4.801 16.578 10.445 1 96.62 116 THR B CA 1
ATOM 2144 C C . THR B 1 116 ? 5.148 16.531 11.93 1 96.62 116 THR B C 1
ATOM 2146 O O . THR B 1 116 ? 4.844 17.469 12.68 1 96.62 116 THR B O 1
ATOM 2149 N N . LYS B 1 117 ? 5.73 15.461 12.312 1 94.5 117 LYS B N 1
ATOM 2150 C CA . LYS B 1 117 ? 6.207 15.352 13.688 1 94.5 117 LYS B CA 1
ATOM 2151 C C . LYS B 1 117 ? 7.188 16.469 14.016 1 94.5 117 LYS B C 1
ATOM 2153 O O . LYS B 1 117 ? 7.141 17.047 15.109 1 94.5 117 LYS B O 1
ATOM 2158 N N . ARG B 1 118 ? 8.062 16.797 13.109 1 96.44 118 ARG B N 1
ATOM 2159 C CA . ARG B 1 118 ? 9.008 17.891 13.297 1 96.44 118 ARG B CA 1
ATOM 2160 C C . ARG B 1 118 ? 8.281 19.203 13.539 1 96.44 118 ARG B C 1
ATOM 2162 O O . ARG B 1 118 ? 8.648 19.969 14.438 1 96.44 118 ARG B O 1
ATOM 2169 N N . ASP B 1 119 ? 7.285 19.453 12.734 1 97.5 119 ASP B N 1
ATOM 2170 C CA . ASP B 1 119 ? 6.504 20.672 12.898 1 97.5 119 ASP B CA 1
ATOM 2171 C C . ASP B 1 119 ? 5.883 20.734 14.297 1 97.5 119 ASP B C 1
ATOM 2173 O O . ASP B 1 119 ? 5.883 21.797 14.93 1 97.5 119 ASP B O 1
ATOM 2177 N N . ASP B 1 120 ? 5.355 19.578 14.758 1 95.94 120 ASP B N 1
ATOM 2178 C CA . ASP B 1 120 ? 4.738 19.516 16.078 1 95.94 120 ASP B CA 1
ATOM 2179 C C . ASP B 1 120 ? 5.758 19.797 17.172 1 95.94 120 ASP B C 1
ATOM 2181 O O . ASP B 1 120 ? 5.453 20.484 18.156 1 95.94 120 ASP B O 1
ATOM 2185 N N . GLU B 1 121 ? 6.875 19.266 17.047 1 96.19 121 GLU B N 1
ATOM 2186 C CA . GLU B 1 121 ? 7.938 19.5 18.016 1 96.19 121 GLU B CA 1
ATOM 2187 C C . GLU B 1 121 ? 8.359 20.969 18.031 1 96.19 121 GLU B C 1
ATOM 2189 O O . GLU B 1 121 ? 8.594 21.531 19.094 1 96.19 121 GLU B O 1
ATOM 2194 N N . LEU B 1 122 ? 8.43 21.531 16.828 1 97.69 122 LEU B N 1
ATOM 2195 C CA . LEU B 1 122 ? 8.781 22.953 16.734 1 97.69 122 LEU B CA 1
ATOM 2196 C C . LEU B 1 122 ? 7.691 23.828 17.344 1 97.69 122 LEU B C 1
ATOM 2198 O O . LEU B 1 122 ? 7.988 24.844 17.984 1 97.69 122 LEU B O 1
ATOM 2202 N N . LEU B 1 123 ? 6.445 23.438 17.188 1 97.38 123 LEU B N 1
ATOM 2203 C CA . LEU B 1 123 ? 5.336 24.188 17.781 1 97.38 123 LEU B CA 1
ATOM 2204 C C . LEU B 1 123 ? 5.41 24.141 19.312 1 97.38 123 LEU B C 1
ATOM 2206 O O . LEU B 1 123 ? 5.18 25.141 19.969 1 97.38 123 LEU B O 1
ATOM 2210 N N . LYS B 1 124 ? 5.73 22.984 19.812 1 96.19 124 LYS B N 1
ATOM 2211 C CA . LYS B 1 124 ? 5.891 22.828 21.266 1 96.19 124 LYS B CA 1
ATOM 2212 C C . LYS B 1 124 ? 7.02 23.703 21.781 1 96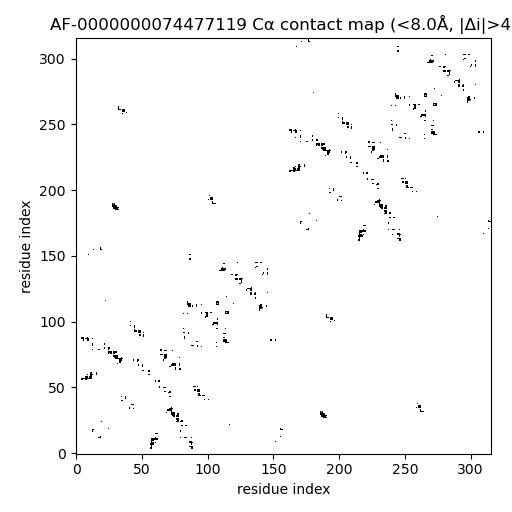.19 124 LYS B C 1
ATOM 2214 O O . LYS B 1 124 ? 6.871 24.375 22.812 1 96.19 124 LYS B O 1
ATOM 2219 N N . LYS B 1 125 ? 8.148 23.703 21.094 1 97.94 125 LYS B N 1
ATOM 2220 C CA . LYS B 1 125 ? 9.273 24.547 21.469 1 97.94 125 LYS B CA 1
ATOM 2221 C C . LYS B 1 125 ? 8.891 26.031 21.422 1 97.94 125 LYS B C 1
ATOM 2223 O O . LYS B 1 125 ? 9.32 26.812 22.266 1 97.94 125 LYS B O 1
ATOM 2228 N N . ALA B 1 126 ? 8.133 26.328 20.375 1 97.62 126 ALA B N 1
ATOM 2229 C CA . ALA B 1 126 ? 7.629 27.703 20.25 1 97.62 126 ALA B CA 1
ATOM 2230 C C . ALA B 1 126 ? 6.801 28.078 21.484 1 97.62 126 ALA B C 1
ATOM 2232 O O . ALA B 1 126 ? 6.953 29.172 22.031 1 97.62 126 ALA B O 1
ATOM 2233 N N . ASP B 1 127 ? 5.969 27.188 21.938 1 95.75 127 ASP B N 1
ATOM 2234 C CA . ASP B 1 127 ? 5.09 27.438 23.078 1 95.75 127 ASP B CA 1
ATOM 2235 C C . ASP B 1 127 ? 5.891 27.562 24.375 1 95.75 127 ASP B C 1
ATOM 2237 O O . ASP B 1 127 ? 5.438 28.172 25.344 1 95.75 127 ASP B O 1
ATOM 2241 N N . GLU B 1 128 ? 7.082 27 24.391 1 97.19 128 GLU B N 1
ATOM 2242 C CA . GLU B 1 128 ? 7.973 27.062 25.547 1 97.19 128 GLU B CA 1
ATOM 2243 C C . GLU B 1 128 ? 8.867 28.297 25.469 1 97.19 128 GLU B C 1
ATOM 2245 O O . GLU B 1 128 ? 9.695 28.531 26.359 1 97.19 128 GLU B O 1
ATOM 2250 N N . GLY B 1 129 ? 8.711 29.062 24.359 1 97.44 129 GLY B N 1
ATOM 2251 C CA . GLY B 1 129 ? 9.391 30.344 24.312 1 97.44 129 GLY B CA 1
ATOM 2252 C C . GLY B 1 129 ? 10.508 30.391 23.297 1 97.44 129 GLY B C 1
ATOM 2253 O O . GLY B 1 129 ? 11.234 31.391 23.203 1 97.44 129 GLY B O 1
ATOM 2254 N N . ASP B 1 130 ? 10.672 29.391 22.469 1 97.94 130 ASP B N 1
ATOM 2255 C CA . ASP B 1 130 ? 11.688 29.359 21.422 1 97.94 130 ASP B CA 1
ATOM 2256 C C . ASP B 1 130 ? 11.281 30.234 20.234 1 97.94 130 ASP B C 1
ATOM 2258 O O . ASP B 1 130 ? 10.469 29.812 19.406 1 97.94 130 ASP B O 1
ATOM 2262 N N . LYS B 1 131 ? 11.906 31.359 20.094 1 98.19 131 LYS B N 1
ATOM 2263 C CA . LYS B 1 131 ? 11.516 32.344 19.078 1 98.19 131 LYS B CA 1
ATOM 2264 C C . LYS B 1 131 ? 11.82 31.844 17.672 1 98.19 131 LYS B C 1
ATOM 2266 O O . LYS B 1 131 ? 11.07 32.125 16.734 1 98.19 131 LYS B O 1
ATOM 2271 N N . GLU B 1 132 ? 12.914 31.141 17.531 1 98.38 132 GLU B N 1
ATOM 2272 C CA . GLU B 1 132 ? 13.273 30.625 16.219 1 98.38 132 GLU B CA 1
ATOM 2273 C C . GLU B 1 132 ? 12.266 29.562 15.758 1 98.38 132 GLU B C 1
ATOM 2275 O O . GLU B 1 132 ? 11.875 29.547 14.594 1 98.38 132 GLU B O 1
ATOM 2280 N N . ALA B 1 133 ? 11.852 28.734 16.656 1 98.44 133 ALA B N 1
ATOM 2281 C CA . ALA B 1 133 ? 10.844 27.719 16.344 1 98.44 133 ALA B CA 1
ATOM 2282 C C . ALA B 1 133 ? 9.523 28.359 15.953 1 98.44 133 ALA B C 1
ATOM 2284 O O . ALA B 1 133 ? 8.875 27.938 15 1 98.44 133 ALA B O 1
ATOM 2285 N N . LEU B 1 134 ? 9.141 29.391 16.703 1 97.88 134 LEU B N 1
ATOM 2286 C CA . LEU B 1 134 ? 7.902 30.109 16.406 1 97.88 134 LEU B CA 1
ATOM 2287 C C . LEU B 1 134 ? 7.938 30.719 15.016 1 97.88 134 LEU B C 1
ATOM 2289 O O . LEU B 1 134 ? 6.973 30.594 14.258 1 97.88 134 LEU B O 1
ATOM 2293 N N . GLU B 1 135 ? 9.023 31.391 14.727 1 98.31 135 GLU B N 1
ATOM 2294 C CA . GLU B 1 135 ? 9.164 32 13.414 1 98.31 135 GLU B CA 1
ATOM 2295 C C . GLU B 1 135 ? 9.047 30.969 12.297 1 98.31 135 GLU B C 1
ATOM 2297 O O . GLU B 1 135 ? 8.391 31.203 11.281 1 98.31 135 GLU B O 1
ATOM 2302 N N . PHE B 1 136 ? 9.688 29.875 12.477 1 98.44 136 PHE B N 1
ATOM 2303 C CA . PHE B 1 136 ? 9.672 28.812 11.469 1 98.44 136 PHE B CA 1
ATOM 2304 C C . PHE B 1 136 ? 8.258 28.312 11.234 1 98.44 136 PHE B C 1
ATOM 2306 O O . PHE B 1 136 ? 7.797 28.25 10.086 1 98.44 136 PHE B O 1
ATOM 2313 N N . VAL B 1 137 ? 7.52 27.938 12.281 1 98.38 137 VAL B N 1
ATOM 2314 C CA . VAL B 1 137 ? 6.219 27.281 12.133 1 98.38 137 VAL B CA 1
ATOM 2315 C C . VAL B 1 137 ? 5.203 28.297 11.594 1 98.38 137 VAL B C 1
ATOM 2317 O O . VAL B 1 137 ? 4.324 27.938 10.805 1 98.38 137 VAL B O 1
ATOM 2320 N N . ILE B 1 138 ? 5.34 29.562 12 1 98.56 138 ILE B N 1
ATOM 2321 C CA . ILE B 1 138 ? 4.422 30.578 11.508 1 98.56 138 ILE B CA 1
ATOM 2322 C C . ILE B 1 138 ? 4.691 30.844 10.031 1 98.56 138 ILE B C 1
ATOM 2324 O O . ILE B 1 138 ? 3.762 31.031 9.25 1 98.56 138 ILE B O 1
ATOM 2328 N N . LYS B 1 139 ? 5.953 30.891 9.695 1 98.56 139 LYS B N 1
ATOM 2329 C CA . LYS B 1 139 ? 6.297 31.094 8.289 1 98.56 139 LYS B CA 1
ATOM 2330 C C . LYS B 1 139 ? 5.77 29.953 7.43 1 98.56 139 LYS B C 1
ATOM 2332 O O . LYS B 1 139 ? 5.258 30.172 6.332 1 98.56 139 LYS B O 1
ATOM 2337 N N . LEU B 1 140 ? 5.871 28.75 7.883 1 98.56 140 LEU B N 1
ATOM 2338 C CA . LEU B 1 140 ? 5.477 27.562 7.121 1 98.56 140 LEU B CA 1
ATOM 2339 C C . LEU B 1 140 ? 3.959 27.406 7.125 1 98.56 140 LEU B C 1
ATOM 2341 O O . LEU B 1 140 ? 3.355 27.156 6.078 1 98.56 140 LEU B O 1
ATOM 2345 N N . HIS B 1 141 ? 3.227 27.547 8.289 1 98.31 141 HIS B N 1
ATOM 2346 C CA . HIS B 1 141 ? 1.838 27.109 8.422 1 98.31 141 HIS B CA 1
ATOM 2347 C C . HIS B 1 141 ? 0.909 28.312 8.617 1 98.31 141 HIS B C 1
ATOM 2349 O O . HIS B 1 141 ? -0.306 28.188 8.438 1 98.31 141 HIS B O 1
ATOM 2355 N N . GLY B 1 142 ? 1.479 29.469 9.086 1 97.81 142 GLY B N 1
ATOM 2356 C CA . GLY B 1 142 ? 0.641 30.609 9.43 1 97.81 142 GLY B CA 1
ATOM 2357 C C . GLY B 1 142 ? 0.119 30.562 10.852 1 97.81 142 GLY B C 1
ATOM 2358 O O . GLY B 1 142 ? -0.01 29.484 11.438 1 97.81 142 GLY B O 1
ATOM 2359 N N . ASP B 1 143 ? -0.186 31.688 11.375 1 96.75 143 ASP B N 1
ATOM 2360 C CA . ASP B 1 143 ? -0.604 31.844 12.766 1 96.75 143 ASP B CA 1
ATOM 2361 C C . ASP B 1 143 ? -1.906 31.094 13.031 1 96.75 143 ASP B C 1
ATOM 2363 O O . ASP B 1 143 ? -2.027 30.391 14.039 1 96.75 143 ASP B O 1
ATOM 2367 N N . LYS B 1 144 ? -2.775 31.281 12.148 1 95.56 144 LYS B N 1
ATOM 2368 C CA . LYS B 1 144 ? -4.094 30.688 12.344 1 95.56 144 LYS B CA 1
ATOM 2369 C C . LYS B 1 144 ? -4.004 29.172 12.406 1 95.56 144 LYS B C 1
ATOM 2371 O O . LYS B 1 144 ? -4.641 28.547 13.258 1 95.56 144 LYS B O 1
ATOM 2376 N N . ARG B 1 145 ? -3.227 28.562 11.586 1 95.88 145 ARG B N 1
ATOM 2377 C CA . ARG B 1 145 ? -3.092 27.109 11.562 1 95.88 145 ARG B CA 1
ATOM 2378 C C . ARG B 1 145 ? -2.314 26.609 12.773 1 95.88 145 ARG B C 1
ATOM 2380 O O . ARG B 1 145 ? -2.576 25.516 13.281 1 95.88 145 ARG B O 1
ATOM 2387 N N . CYS B 1 146 ? -1.413 27.375 13.18 1 96.81 146 CYS B N 1
ATOM 2388 C CA . CYS B 1 146 ? -0.717 27.016 14.406 1 96.81 146 CYS B CA 1
ATOM 2389 C C . CYS B 1 146 ? -1.688 26.922 15.578 1 96.81 146 CYS B C 1
ATOM 2391 O O . CYS B 1 146 ? -1.646 25.969 16.359 1 96.81 146 CYS B O 1
ATOM 2393 N N . ASP B 1 147 ? -2.574 27.859 15.664 1 94.31 147 ASP B N 1
ATOM 2394 C CA . ASP B 1 147 ? -3.576 27.844 16.734 1 94.31 147 ASP B CA 1
ATOM 2395 C C . ASP B 1 147 ? -4.484 26.625 16.609 1 94.31 147 ASP B C 1
ATOM 2397 O O . ASP B 1 147 ? -4.805 25.984 17.609 1 94.31 147 ASP B O 1
ATOM 2401 N N . LEU B 1 148 ? -4.82 26.406 15.391 1 91.94 148 LEU B N 1
ATOM 2402 C CA . LEU B 1 148 ? -5.672 25.25 15.133 1 91.94 148 LEU B CA 1
ATOM 2403 C C . LEU B 1 148 ? -4.969 23.969 15.539 1 91.94 148 LEU B C 1
ATOM 2405 O O . LEU B 1 148 ? -5.582 23.078 16.141 1 91.94 148 LEU B O 1
ATOM 2409 N N . ARG B 1 149 ? -3.73 23.859 15.18 1 94.81 149 ARG B N 1
ATOM 2410 C CA . ARG B 1 149 ? -2.98 22.656 15.492 1 94.81 149 ARG B CA 1
ATOM 2411 C C . ARG B 1 149 ? -2.859 2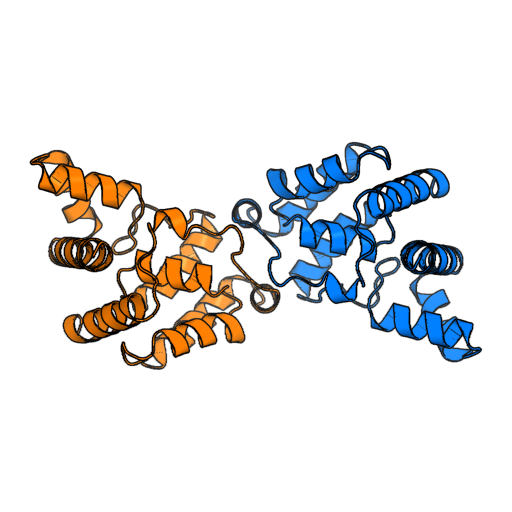2.469 17 1 94.81 149 ARG B C 1
ATOM 2413 O O . ARG B 1 149 ? -2.971 21.344 17.5 1 94.81 149 ARG B O 1
ATOM 2420 N N . ARG B 1 150 ? -2.678 23.547 17.734 1 92.69 150 ARG B N 1
ATOM 2421 C CA . ARG B 1 150 ? -2.631 23.5 19.203 1 92.69 150 ARG B CA 1
ATOM 2422 C C . ARG B 1 150 ? -3.918 22.906 19.766 1 92.69 150 ARG B C 1
ATOM 2424 O O . ARG B 1 150 ? -3.877 22.016 20.609 1 92.69 150 ARG B O 1
ATOM 2431 N N . THR B 1 151 ? -4.984 23.422 19.234 1 86.81 151 THR B N 1
ATOM 2432 C CA . THR B 1 151 ? -6.289 22.953 19.688 1 86.81 151 THR B CA 1
ATOM 2433 C C . THR B 1 151 ? -6.508 21.484 19.312 1 86.81 151 THR B C 1
ATOM 2435 O O . THR B 1 151 ? -7.035 20.719 20.109 1 86.81 151 THR B O 1
ATOM 2438 N N . PHE B 1 152 ? -6.016 21.125 18.141 1 82 152 PHE B N 1
ATOM 2439 C CA . PHE B 1 152 ? -6.168 19.781 17.625 1 82 152 PHE B CA 1
ATOM 2440 C C . PHE B 1 152 ? -5.383 18.781 18.469 1 82 152 PHE B C 1
ATOM 2442 O O . PHE B 1 152 ? -5.855 17.672 18.734 1 82 152 PHE B O 1
ATOM 2449 N N . MET B 1 153 ? -4.242 19.125 18.922 1 78.69 153 MET B N 1
ATOM 2450 C CA . MET B 1 153 ? -3.361 18.25 19.688 1 78.69 153 MET B CA 1
ATOM 2451 C C . MET B 1 153 ? -3.793 18.172 21.156 1 78.69 153 MET B C 1
ATOM 2453 O O . MET B 1 153 ? -3.527 17.172 21.828 1 78.69 153 MET B O 1
ATOM 2457 N N . THR B 1 154 ? -4.301 19.203 21.797 1 67.12 154 THR B N 1
ATOM 2458 C CA . THR B 1 154 ? -4.734 19.219 23.188 1 67.12 154 THR B CA 1
ATOM 2459 C C . THR B 1 154 ? -6.066 18.5 23.359 1 67.12 154 THR B C 1
ATOM 2461 O O . THR B 1 154 ? -6.301 17.828 24.375 1 67.12 154 THR B O 1
ATOM 2464 N N . ASP B 1 155 ? -6.984 18.875 22.672 1 54.72 155 ASP B N 1
ATOM 2465 C CA . ASP B 1 155 ? -8.289 18.234 22.781 1 54.72 155 ASP B CA 1
ATOM 2466 C C . ASP B 1 155 ? -8.164 16.719 22.625 1 54.72 155 ASP B C 1
ATOM 2468 O O . ASP B 1 155 ? -8.992 15.961 23.125 1 54.72 155 ASP B O 1
ATOM 2472 N N . HIS B 1 156 ? -7.141 16.266 22.078 1 44.44 156 HIS B N 1
ATOM 2473 C CA . HIS B 1 156 ? -7.016 14.836 21.844 1 44.44 156 HIS B CA 1
ATOM 2474 C C . HIS B 1 156 ? -6.215 14.156 22.953 1 44.44 156 HIS B C 1
ATOM 2476 O O . HIS B 1 156 ? -6.055 12.938 22.953 1 44.44 156 HIS B O 1
ATOM 2482 N N . VAL B 1 157 ? -5.562 14.852 23.922 1 35.88 157 VAL B N 1
ATOM 2483 C CA . VAL B 1 157 ? -4.957 14.297 25.125 1 35.88 157 VAL B CA 1
ATOM 2484 C C . VAL B 1 157 ? -6.008 14.18 26.219 1 35.88 157 VAL B C 1
ATOM 2486 O O . VAL B 1 157 ? -5.699 13.758 27.344 1 35.88 157 VAL B O 1
ATOM 2489 N N . GLY B 1 158 ? -7.176 14.586 26.172 1 29.53 158 GLY B N 1
ATOM 2490 C CA . GLY B 1 158 ? -8.008 14.289 27.328 1 29.53 158 GLY B CA 1
ATOM 2491 C C . GLY B 1 158 ? -8.477 12.844 27.359 1 29.53 158 GLY B C 1
ATOM 2492 O O . GLY B 1 158 ? -8.578 12.195 26.328 1 29.53 158 GLY B O 1
#

Radius of gyration: 23.29 Å; Cα contacts (8 Å, |Δi|>4): 452; chains: 2; bounding box: 41×68×49 Å

Sequence (316 aa):
MLESQAAAAVAAASASNIHPNIENQLTDDLVTQKFFEFHPLNTVVDKIREIVGRNFASEEAEELINALYSEAGIQKKFGMFIIASVCGDLTLIPDYIEQFLKTAQNPPVDIHGIWTKRDDELLKKADEGDKEALEFVIKLHGDKRCDLRRTFMTDHVGMLESQAAAAVAAASASNIHPNIENQLTDDLVTQKFFEFHPLNTVVDKIREIVGRNFASEEAEELINALYSEAGIQKKFGMFIIASVCGDLTLIPDYIEQFLKTAQNPPVDIHGIWTKRDDELLKKADEGDKEALEFVIKLHGDKRCDLRRTFMTDHVG

Nearest PDB structures (foldseek):
  4bjt-assembly1_C  TM=9.062E-01  e=1.090E-07  Saccharomyces cerevisiae S288C
  4bjt-assembly1_C  TM=9.193E-01  e=1.187E-07  Saccharomyces cerevisiae S288C